Protein AF-A0A7X9FWN0-F1 (afdb_monomer)

pLDDT: mean 88.28, std 13.41, range [33.12, 98.44]

Foldseek 3Di:
DPPPDDQQDWDAQPNATDRFLDWWKWWCLAPAETEIDHADLPDDPVVLLVQQLLQLQQQQTWMWTDGGSQWIKTARSPHRVPIDTDRHDDHHNAYYYDLADGLDDHDDDPSSVVNVVSVVVVNVVSPDVDDDDHPLQLPWDAADPVQCVQFPFAPPLRAGGQWDADPPQRFIWGWHQFPDPSNGRTIFTADDQVPASRARSHQSHGLDSHHESHWGQDPVVRGIDHHGSCSSSPDDHPVRVVVVVVVVVVVVVVVVVVD

Nearest PDB structures (foldseek):
  8vh5-assembly1_C  TM=5.781E-01  e=6.325E+00  Homo sapiens
  6zqc-assembly1_UD  TM=5.073E-01  e=7.125E+00  Saccharomyces cerevisiae S288C

Radius of gyration: 21.7 Å; Cα contacts (8 Å, |Δi|>4): 482; chains: 1; bounding box: 65×45×61 Å

Structure (mmCIF, N/CA/C/O backbone):
data_AF-A0A7X9FWN0-F1
#
_entry.id   AF-A0A7X9FWN0-F1
#
loop_
_atom_site.group_PDB
_atom_site.id
_atom_site.type_symbol
_atom_site.label_atom_id
_atom_site.label_alt_id
_atom_site.label_comp_id
_atom_site.label_asym_id
_atom_site.label_entity_id
_atom_site.label_seq_id
_atom_site.pdbx_PDB_ins_code
_atom_site.Cartn_x
_atom_site.Cartn_y
_atom_site.Cartn_z
_atom_site.occupancy
_atom_site.B_iso_or_equiv
_atom_site.auth_seq_id
_atom_site.auth_comp_id
_atom_site.auth_asym_id
_atom_site.auth_atom_id
_atom_site.pdbx_PDB_model_num
ATOM 1 N N . MET A 1 1 ? 10.456 16.877 -30.897 1.00 33.12 1 MET A N 1
ATOM 2 C CA . MET A 1 1 ? 11.724 17.201 -30.214 1.00 33.12 1 MET A CA 1
ATOM 3 C C . MET A 1 1 ? 11.979 16.090 -29.216 1.00 33.12 1 MET A C 1
ATOM 5 O O . MET A 1 1 ? 11.234 15.989 -28.253 1.00 33.12 1 MET A O 1
ATOM 9 N N . TYR A 1 2 ? 12.912 15.188 -29.513 1.00 33.28 2 TYR A N 1
ATOM 10 C CA . TYR A 1 2 ? 13.332 14.171 -28.551 1.00 33.28 2 TYR A CA 1
ATOM 11 C C . TYR A 1 2 ? 14.241 14.867 -27.544 1.00 33.28 2 TYR A C 1
ATOM 13 O O . TYR A 1 2 ? 15.263 15.430 -27.928 1.00 33.28 2 TYR A O 1
ATOM 21 N N . SER A 1 3 ? 13.803 14.926 -26.292 1.00 38.69 3 SER A N 1
ATOM 22 C CA . SER A 1 3 ? 14.601 15.464 -25.201 1.00 38.69 3 SER A CA 1
ATOM 23 C C . SER A 1 3 ? 15.864 14.609 -25.059 1.00 38.69 3 SER A C 1
ATOM 25 O O . SER A 1 3 ? 15.755 13.396 -24.894 1.00 38.69 3 SER A O 1
ATOM 27 N N . ASN A 1 4 ? 17.047 15.224 -25.147 1.00 40.56 4 ASN A N 1
ATOM 28 C CA . ASN A 1 4 ? 18.356 14.597 -24.904 1.00 40.56 4 ASN A CA 1
ATOM 29 C C . ASN A 1 4 ? 18.577 14.324 -23.401 1.00 40.56 4 ASN A C 1
ATOM 31 O O . ASN A 1 4 ? 19.668 14.536 -22.878 1.00 40.56 4 ASN A O 1
ATOM 35 N N . LEU A 1 5 ? 17.532 13.914 -22.683 1.00 51.09 5 LEU A N 1
ATOM 36 C CA . LEU A 1 5 ? 17.638 13.591 -21.271 1.00 51.09 5 LEU A CA 1
ATOM 37 C C . LEU A 1 5 ? 18.360 12.256 -21.137 1.00 51.09 5 LEU A C 1
ATOM 39 O O . LEU A 1 5 ? 17.945 11.236 -21.693 1.00 51.09 5 LEU A O 1
ATOM 43 N N . VAL A 1 6 ? 19.465 12.279 -20.403 1.00 59.59 6 VAL A N 1
ATOM 44 C CA . VAL A 1 6 ? 20.165 11.068 -20.002 1.00 59.59 6 VAL A CA 1
ATOM 45 C C . VAL A 1 6 ? 19.215 10.296 -19.086 1.00 59.59 6 VAL A C 1
ATOM 47 O O . VAL A 1 6 ? 18.824 10.782 -18.029 1.00 59.59 6 VAL A O 1
ATOM 50 N N . SER A 1 7 ? 18.802 9.098 -19.508 1.00 71.12 7 SER A N 1
ATOM 51 C CA . SER A 1 7 ? 17.979 8.205 -18.681 1.00 71.12 7 SER A CA 1
ATOM 52 C C . SER A 1 7 ? 18.681 7.927 -17.349 1.00 71.12 7 SER A C 1
ATOM 54 O O . SER A 1 7 ? 19.850 7.538 -17.342 1.00 71.12 7 SER A O 1
ATOM 56 N N . GLY A 1 8 ? 17.968 8.087 -16.240 1.00 75.31 8 GLY A N 1
ATOM 57 C CA . GLY A 1 8 ? 18.412 7.863 -14.869 1.00 75.31 8 GLY A CA 1
ATOM 58 C C . GLY A 1 8 ? 18.751 9.109 -14.038 1.00 75.31 8 GLY A C 1
ATOM 59 O O . GLY A 1 8 ? 19.648 9.031 -13.207 1.00 75.31 8 GLY A O 1
ATOM 60 N N . GLU A 1 9 ? 18.042 10.217 -14.237 1.00 84.50 9 GLU A N 1
ATOM 61 C CA . GLU A 1 9 ? 18.090 11.456 -13.446 1.00 84.50 9 GLU A CA 1
ATOM 62 C C . GLU A 1 9 ? 16.692 11.807 -12.897 1.00 84.50 9 GLU A C 1
ATOM 64 O O . GLU A 1 9 ? 15.675 11.304 -13.386 1.00 84.50 9 GLU A O 1
ATOM 69 N N . LEU A 1 10 ? 16.621 12.679 -11.885 1.00 86.38 10 LEU A N 1
ATOM 70 C CA . LEU A 1 10 ? 15.361 13.293 -11.455 1.00 86.38 10 LEU A CA 1
ATOM 71 C C . LEU A 1 10 ? 15.036 14.491 -12.356 1.00 86.38 10 LEU A C 1
ATOM 73 O O . LEU A 1 10 ? 15.847 15.397 -12.521 1.00 86.38 10 LEU A O 1
ATOM 77 N N . VAL A 1 11 ? 13.834 14.506 -12.924 1.00 88.19 11 VAL A N 1
ATOM 78 C CA . VAL A 1 11 ? 13.316 15.593 -13.763 1.00 88.19 11 VAL A CA 1
ATOM 79 C C . VAL A 1 11 ? 12.058 16.187 -13.142 1.00 88.19 11 VAL A C 1
ATOM 81 O O . VAL A 1 11 ? 11.233 15.468 -12.581 1.00 88.19 11 VAL A O 1
ATOM 84 N N . SER A 1 12 ? 11.883 17.504 -13.246 1.00 88.81 12 SER A N 1
ATOM 85 C CA . SER A 1 12 ? 10.678 18.172 -12.747 1.00 88.81 12 SER A CA 1
ATOM 86 C C . SER A 1 12 ? 9.569 18.127 -13.795 1.00 88.81 12 SER A C 1
ATOM 88 O O . SER A 1 12 ? 9.688 18.714 -14.871 1.00 88.81 12 SER A O 1
ATOM 90 N N . VAL A 1 13 ? 8.469 17.450 -13.474 1.00 85.69 13 VAL A N 1
ATOM 91 C CA . VAL A 1 13 ? 7.248 17.414 -14.282 1.00 85.69 13 VAL A CA 1
ATOM 92 C C . VAL A 1 13 ? 6.145 18.092 -13.489 1.00 85.69 13 VAL A C 1
ATOM 94 O O . VAL A 1 13 ? 5.712 17.590 -12.453 1.00 85.69 13 VAL A O 1
ATOM 97 N N . GLU A 1 14 ? 5.663 19.237 -13.980 1.00 84.44 14 GLU A N 1
ATOM 98 C CA . GLU A 1 14 ? 4.553 19.969 -13.350 1.00 84.44 14 GLU A CA 1
ATOM 99 C C . GLU A 1 14 ? 4.812 20.332 -11.869 1.00 84.44 14 GLU A C 1
ATOM 101 O O . GLU A 1 14 ? 3.871 20.403 -11.070 1.00 84.44 14 GLU A O 1
ATOM 106 N N . GLY A 1 15 ? 6.084 20.560 -11.512 1.00 84.00 15 GLY A N 1
ATOM 107 C CA . GLY A 1 15 ? 6.534 20.898 -10.156 1.00 84.00 15 GLY A CA 1
ATOM 108 C C . GLY A 1 15 ? 6.780 19.696 -9.238 1.00 84.00 15 GLY A C 1
ATOM 109 O O . GLY A 1 15 ? 6.986 19.888 -8.044 1.00 84.00 15 GLY A O 1
ATOM 110 N N . VAL A 1 16 ? 6.739 18.472 -9.769 1.00 85.25 16 VAL A N 1
ATOM 111 C CA . VAL A 1 16 ? 7.006 17.231 -9.031 1.00 85.25 16 VAL A CA 1
ATOM 112 C C . VAL A 1 16 ? 8.231 16.556 -9.631 1.00 85.25 16 VAL A C 1
ATOM 114 O O . VAL A 1 16 ? 8.304 16.382 -10.846 1.00 85.25 16 VAL A O 1
ATOM 117 N N . GLU A 1 17 ? 9.180 16.156 -8.792 1.00 88.00 17 GLU A N 1
ATOM 118 C CA . GLU A 1 17 ? 10.337 15.384 -9.241 1.00 88.00 17 GLU A CA 1
ATOM 119 C C . GLU A 1 17 ? 9.911 13.985 -9.695 1.00 88.00 17 GLU A C 1
ATOM 121 O O . GLU A 1 17 ? 9.049 13.343 -9.101 1.00 88.00 17 GLU A O 1
ATOM 126 N N . VAL A 1 18 ? 10.485 13.495 -10.783 1.00 89.06 18 VAL A N 1
ATOM 127 C CA . VAL A 1 18 ? 10.179 12.192 -11.374 1.00 89.06 18 VAL A CA 1
ATOM 128 C C . VAL A 1 18 ? 11.487 11.594 -11.847 1.00 89.06 18 VAL A C 1
ATOM 130 O O . VAL A 1 18 ? 12.249 12.251 -12.541 1.00 89.06 18 VAL A O 1
ATOM 133 N N . PHE A 1 19 ? 11.755 10.338 -11.519 1.00 91.06 19 PHE A N 1
ATOM 134 C CA . PHE A 1 19 ? 12.915 9.655 -12.076 1.00 91.06 19 PHE A CA 1
ATOM 135 C C . PHE A 1 19 ? 12.676 9.328 -13.555 1.00 91.06 19 PHE A C 1
ATOM 137 O O . PHE A 1 19 ? 11.714 8.642 -13.889 1.00 91.06 19 PHE A O 1
ATOM 144 N N . ASN A 1 20 ? 13.540 9.785 -14.461 1.00 91.38 20 ASN A N 1
ATOM 145 C CA . ASN A 1 20 ? 13.351 9.607 -15.906 1.00 91.38 20 ASN A CA 1
ATOM 146 C C . ASN A 1 20 ? 13.805 8.222 -16.436 1.00 91.38 20 ASN A C 1
ATOM 148 O O . ASN A 1 20 ? 13.818 7.989 -17.645 1.00 91.38 20 ASN A O 1
ATOM 152 N N . GLY A 1 21 ? 14.140 7.270 -15.554 1.00 92.56 21 GLY A N 1
ATOM 153 C CA . GLY A 1 21 ? 14.465 5.880 -15.903 1.00 92.56 21 GLY A CA 1
ATOM 154 C C . GLY A 1 21 ? 13.230 4.996 -16.120 1.00 92.56 21 GLY A C 1
ATOM 155 O O . GLY A 1 21 ? 13.055 3.958 -15.473 1.00 92.56 21 GLY A O 1
ATOM 156 N N . PHE A 1 22 ? 12.354 5.405 -17.033 1.00 94.44 22 PHE A N 1
ATOM 157 C CA . PHE A 1 22 ? 11.123 4.689 -17.383 1.00 94.44 22 PHE A CA 1
ATOM 158 C C . PHE A 1 22 ? 11.385 3.341 -18.088 1.00 94.44 22 PHE A C 1
ATOM 160 O O . PHE A 1 22 ? 12.428 3.176 -18.719 1.00 94.44 22 PHE A O 1
ATOM 167 N N . PRO A 1 23 ? 10.426 2.392 -18.074 1.00 96.38 23 PRO A N 1
ATOM 168 C CA . PRO A 1 23 ? 9.177 2.388 -17.314 1.00 96.38 23 PRO A CA 1
ATOM 169 C C . PRO A 1 23 ? 9.346 1.798 -15.906 1.00 96.38 23 PRO A C 1
ATOM 171 O O . PRO A 1 23 ? 10.238 0.986 -15.651 1.00 96.38 23 PRO A O 1
ATOM 174 N N . TYR A 1 24 ? 8.447 2.167 -14.993 1.00 96.50 24 TYR A N 1
ATOM 175 C CA . TYR A 1 24 ? 8.396 1.607 -13.640 1.00 96.50 24 TYR A CA 1
ATOM 176 C C . TYR A 1 24 ? 6.989 1.668 -13.035 1.00 96.50 24 TYR A C 1
ATOM 178 O O . TYR A 1 24 ? 6.119 2.426 -13.476 1.00 96.50 24 TYR A O 1
ATOM 186 N N . LEU A 1 25 ? 6.766 0.850 -12.006 1.00 96.69 25 LEU A N 1
ATOM 187 C CA . LEU A 1 25 ? 5.646 1.014 -11.089 1.00 96.69 25 LEU A CA 1
ATOM 188 C C . LEU A 1 25 ? 6.059 1.895 -9.922 1.00 96.69 25 LEU A C 1
ATOM 190 O O . LEU A 1 25 ? 7.148 1.731 -9.379 1.00 96.69 25 LEU A O 1
ATOM 194 N N . MET A 1 26 ? 5.141 2.742 -9.481 1.00 95.56 26 MET A N 1
ATOM 195 C CA . MET A 1 26 ? 5.232 3.436 -8.207 1.00 95.56 26 MET A CA 1
ATOM 196 C C . MET A 1 26 ? 4.051 2.999 -7.341 1.00 95.56 26 MET A C 1
ATOM 198 O O . MET A 1 26 ? 2.902 3.246 -7.687 1.00 95.56 26 MET A O 1
ATOM 202 N N . THR A 1 27 ? 4.306 2.290 -6.245 1.00 95.69 27 THR A N 1
ATOM 203 C CA . THR A 1 27 ? 3.264 1.769 -5.347 1.00 95.69 27 THR A CA 1
ATOM 204 C C . THR A 1 27 ? 3.182 2.640 -4.106 1.00 95.69 27 THR A C 1
ATOM 206 O O . THR A 1 27 ? 4.169 2.791 -3.392 1.00 95.69 27 THR A O 1
ATOM 209 N N . TYR A 1 28 ? 2.011 3.202 -3.830 1.00 93.19 28 TYR A N 1
ATOM 210 C CA . TYR A 1 28 ? 1.750 3.986 -2.628 1.00 93.19 28 TYR A CA 1
ATOM 211 C C . TYR A 1 28 ? 1.774 3.088 -1.389 1.00 93.19 28 TYR A C 1
ATOM 213 O O . TYR A 1 28 ? 0.977 2.151 -1.265 1.00 93.19 28 TYR A O 1
ATOM 221 N N . ILE A 1 29 ? 2.679 3.390 -0.459 1.00 91.62 29 ILE A N 1
ATOM 222 C CA . ILE A 1 29 ? 2.844 2.657 0.796 1.00 91.62 29 ILE A CA 1
ATOM 223 C C . ILE A 1 29 ? 2.199 3.440 1.942 1.00 91.62 29 ILE A C 1
ATOM 225 O O . ILE A 1 29 ? 1.321 2.907 2.621 1.00 91.62 29 ILE A O 1
ATOM 229 N N . VAL A 1 30 ? 2.583 4.707 2.132 1.00 86.94 30 VAL A N 1
ATOM 230 C CA . VAL A 1 30 ? 1.946 5.679 3.047 1.00 86.94 30 VAL A CA 1
ATOM 231 C C . VAL A 1 30 ? 1.970 7.087 2.430 1.00 86.94 30 VAL A C 1
ATOM 233 O O . VAL A 1 30 ? 2.565 7.270 1.375 1.00 86.94 30 VAL A O 1
ATOM 236 N N . ARG A 1 31 ? 1.340 8.084 3.076 1.00 76.25 31 ARG A N 1
ATOM 237 C CA . ARG A 1 31 ? 1.062 9.439 2.534 1.00 76.25 31 ARG A CA 1
ATOM 238 C C . ARG A 1 31 ? 2.247 10.143 1.861 1.00 76.25 31 ARG A C 1
ATOM 240 O O . ARG A 1 31 ? 2.027 10.933 0.951 1.00 76.25 31 ARG A O 1
ATOM 247 N N . SER A 1 32 ? 3.470 9.843 2.278 1.00 74.69 32 SER A N 1
ATOM 248 C CA . SER A 1 32 ? 4.711 10.406 1.743 1.00 74.69 32 SER A CA 1
ATOM 249 C C . SER A 1 32 ? 5.678 9.351 1.204 1.00 74.69 32 SER A C 1
ATOM 251 O O . SER A 1 32 ? 6.774 9.709 0.800 1.00 74.69 32 SER A O 1
ATOM 253 N N . PHE A 1 33 ? 5.311 8.069 1.182 1.00 86.12 33 PHE A N 1
ATOM 254 C CA . PHE A 1 33 ? 6.249 6.978 0.937 1.00 86.12 33 PHE A CA 1
ATOM 255 C C . PHE A 1 33 ? 5.751 6.055 -0.164 1.00 86.12 33 PHE A C 1
ATOM 257 O O . PHE A 1 33 ? 4.680 5.446 -0.044 1.00 86.12 33 PHE A O 1
ATOM 264 N N . TYR A 1 34 ? 6.550 5.923 -1.213 1.00 91.31 34 TYR A N 1
ATOM 265 C CA . TYR A 1 34 ? 6.247 5.073 -2.353 1.00 91.31 34 TYR A CA 1
ATOM 266 C C . TYR A 1 34 ? 7.374 4.073 -2.585 1.00 91.31 34 TYR A C 1
ATOM 268 O O . TYR A 1 34 ? 8.541 4.339 -2.308 1.00 91.31 34 TYR A O 1
ATOM 276 N N . HIS A 1 35 ? 7.010 2.909 -3.112 1.00 94.06 35 HIS A N 1
ATOM 277 C CA . HIS A 1 35 ? 7.962 1.901 -3.557 1.00 94.06 35 HIS A CA 1
ATOM 278 C C . HIS A 1 35 ? 8.059 1.896 -5.084 1.00 94.06 35 HIS A C 1
ATOM 280 O O . HIS A 1 35 ? 7.028 1.872 -5.762 1.00 94.06 35 HIS A O 1
ATOM 286 N N . LEU A 1 36 ? 9.280 1.906 -5.612 1.00 94.94 36 LEU A N 1
ATOM 287 C CA . LEU A 1 36 ? 9.577 1.785 -7.032 1.00 94.94 36 LEU A CA 1
ATOM 288 C C . LEU A 1 36 ? 9.876 0.337 -7.413 1.00 94.94 36 LEU A C 1
ATOM 290 O O . LEU A 1 36 ? 10.656 -0.360 -6.768 1.00 94.94 36 LEU A O 1
ATOM 294 N N . THR A 1 37 ? 9.270 -0.103 -8.512 1.00 95.81 37 THR A N 1
ATOM 295 C CA . THR A 1 37 ? 9.607 -1.361 -9.187 1.00 95.81 37 THR A CA 1
ATOM 296 C C . THR A 1 37 ? 9.906 -1.064 -10.647 1.00 95.81 37 THR A C 1
ATOM 298 O O . THR A 1 37 ? 8.986 -0.793 -11.423 1.00 95.81 37 THR A O 1
ATOM 301 N N . PHE A 1 38 ? 11.176 -1.121 -11.032 1.00 95.81 38 PHE A N 1
ATOM 302 C CA . PHE A 1 38 ? 11.583 -0.896 -12.413 1.00 95.81 38 PHE A CA 1
ATOM 303 C C . PHE A 1 38 ? 11.146 -2.039 -13.323 1.00 95.81 38 PHE A C 1
ATOM 305 O O . PHE A 1 38 ? 11.206 -3.208 -12.948 1.00 95.81 38 PHE A O 1
ATOM 312 N N . LEU A 1 39 ? 10.672 -1.690 -14.518 1.00 96.19 39 LEU A N 1
ATOM 313 C CA . LEU A 1 39 ? 10.170 -2.637 -15.510 1.00 96.19 39 LEU A CA 1
ATOM 314 C C . LEU A 1 39 ? 11.051 -2.585 -16.769 1.00 96.19 39 LEU A C 1
ATOM 316 O O . LEU A 1 39 ? 11.536 -1.505 -17.112 1.00 96.19 39 LEU A O 1
ATOM 320 N N . PRO A 1 40 ? 11.241 -3.700 -17.496 1.00 95.69 40 PRO A N 1
ATOM 321 C CA . PRO A 1 40 ? 11.975 -3.708 -18.757 1.00 95.69 40 PRO A CA 1
ATOM 322 C C . PRO A 1 40 ? 11.331 -2.771 -19.782 1.00 95.69 40 PRO A C 1
ATOM 324 O O . PRO A 1 40 ? 10.128 -2.857 -20.045 1.00 95.69 40 PRO A O 1
ATOM 327 N N . ALA A 1 41 ? 12.128 -1.895 -20.395 1.00 94.31 41 ALA A N 1
ATOM 328 C CA . ALA A 1 41 ? 11.650 -0.987 -21.441 1.00 94.31 41 ALA A CA 1
ATOM 329 C C . ALA A 1 41 ? 11.264 -1.729 -22.733 1.00 94.31 41 ALA A C 1
ATOM 331 O O . ALA A 1 41 ? 10.468 -1.238 -23.531 1.00 94.31 41 ALA A O 1
ATOM 332 N N . THR A 1 42 ? 11.793 -2.942 -22.910 1.00 94.06 42 THR A N 1
ATOM 333 C CA . THR A 1 42 ? 11.512 -3.846 -24.032 1.00 94.06 42 THR A CA 1
ATOM 334 C C . THR A 1 42 ? 10.120 -4.482 -23.963 1.00 94.06 42 THR A C 1
ATOM 336 O O . THR A 1 42 ? 9.628 -5.007 -24.964 1.00 94.06 42 THR A O 1
ATOM 339 N N . TRP A 1 43 ? 9.450 -4.441 -22.807 1.00 95.25 43 TRP A N 1
ATOM 340 C CA . TRP A 1 43 ? 8.107 -4.994 -22.655 1.00 95.25 43 TRP A CA 1
ATOM 341 C C . TRP A 1 43 ? 7.050 -4.122 -23.331 1.00 95.25 43 TRP A C 1
ATOM 343 O O . TRP A 1 43 ? 7.025 -2.899 -23.203 1.00 95.25 43 TRP A O 1
ATOM 353 N N . CYS A 1 44 ? 6.108 -4.765 -24.024 1.00 96.19 44 CYS A N 1
ATOM 354 C CA . CYS A 1 44 ? 5.044 -4.038 -24.702 1.00 96.19 44 CYS A CA 1
ATOM 355 C C . CYS A 1 44 ? 4.095 -3.360 -23.696 1.00 96.19 44 CYS A C 1
ATOM 357 O O . CYS A 1 44 ? 3.801 -3.883 -22.617 1.00 96.19 44 CYS A O 1
ATOM 359 N N . ARG A 1 45 ? 3.543 -2.202 -24.080 1.00 96.25 45 ARG A N 1
ATOM 360 C CA . ARG A 1 45 ? 2.662 -1.391 -23.215 1.00 96.25 45 ARG A CA 1
ATOM 361 C C . ARG A 1 45 ? 1.461 -2.164 -22.670 1.00 96.25 45 ARG A C 1
ATOM 363 O O . ARG A 1 45 ? 1.085 -1.968 -21.520 1.00 96.25 45 ARG A O 1
ATOM 370 N N . HIS A 1 46 ? 0.882 -3.059 -23.473 1.00 97.12 46 HIS A N 1
ATOM 371 C CA . HIS A 1 46 ? -0.235 -3.900 -23.041 1.00 97.12 46 HIS A CA 1
ATOM 372 C C . HIS A 1 46 ? 0.155 -4.803 -21.861 1.00 97.12 46 HIS A C 1
ATOM 374 O O . HIS A 1 46 ? -0.601 -4.934 -20.897 1.00 97.12 46 HIS A O 1
ATOM 380 N N . PHE A 1 47 ? 1.354 -5.388 -21.905 1.00 97.00 47 PHE A N 1
ATOM 381 C CA . PHE A 1 47 ? 1.854 -6.225 -20.823 1.00 97.00 47 PHE A CA 1
ATOM 382 C C . PHE A 1 47 ? 2.165 -5.403 -19.567 1.00 97.00 47 PHE A C 1
ATOM 384 O O . PHE A 1 47 ? 1.730 -5.783 -18.481 1.00 97.00 47 PHE A O 1
ATOM 391 N N . LEU A 1 48 ? 2.815 -4.242 -19.718 1.00 97.69 48 LEU A N 1
ATOM 392 C CA . LEU A 1 48 ? 3.083 -3.311 -18.612 1.00 97.69 48 LEU A CA 1
ATOM 393 C C . LEU A 1 48 ? 1.789 -2.890 -17.896 1.00 97.69 48 LEU A C 1
ATOM 395 O O . LEU A 1 48 ? 1.708 -2.942 -16.670 1.00 97.69 48 LEU A O 1
ATOM 399 N N . PHE A 1 49 ? 0.748 -2.545 -18.660 1.00 98.00 49 PHE A N 1
ATOM 400 C CA . PHE A 1 49 ? -0.570 -2.198 -18.126 1.00 98.00 49 PHE A CA 1
ATOM 401 C C . PHE A 1 49 ? -1.196 -3.363 -17.350 1.00 98.00 49 PHE A C 1
ATOM 403 O O . PHE A 1 49 ? -1.636 -3.197 -16.210 1.00 98.00 49 PHE A O 1
ATOM 410 N N . LYS A 1 50 ? -1.208 -4.565 -17.942 1.00 97.12 50 LYS A N 1
ATOM 411 C CA . LYS A 1 50 ? -1.750 -5.768 -17.295 1.00 97.12 50 LYS A CA 1
ATOM 412 C C . LYS A 1 50 ? -1.006 -6.083 -15.997 1.00 97.12 50 LYS A C 1
ATOM 414 O O . LYS A 1 50 ? -1.643 -6.426 -15.004 1.00 97.12 50 LYS A O 1
ATOM 419 N N . LEU A 1 51 ? 0.317 -5.944 -15.993 1.00 97.12 51 LEU A N 1
ATOM 420 C CA . LEU A 1 51 ? 1.152 -6.168 -14.818 1.00 97.12 51 LEU A CA 1
ATOM 421 C C . LEU A 1 51 ? 0.840 -5.161 -13.709 1.00 97.12 51 LEU A C 1
ATOM 423 O O . LEU A 1 51 ? 0.593 -5.586 -12.584 1.00 97.12 51 LEU A O 1
ATOM 427 N N . ALA A 1 52 ? 0.774 -3.863 -14.015 1.00 97.50 52 ALA A N 1
ATOM 428 C CA . ALA A 1 52 ? 0.432 -2.822 -13.041 1.00 97.50 52 ALA A CA 1
ATOM 429 C C . ALA A 1 52 ? -0.944 -3.062 -12.400 1.00 97.50 52 ALA A C 1
ATOM 431 O O . ALA A 1 52 ? -1.096 -3.022 -11.177 1.00 97.50 52 ALA A O 1
ATOM 432 N N . LYS A 1 53 ? -1.938 -3.407 -13.227 1.00 97.81 53 LYS A N 1
ATOM 433 C CA . LYS A 1 53 ? -3.287 -3.749 -12.770 1.00 97.81 53 LYS A CA 1
ATOM 434 C C . LYS A 1 53 ? -3.294 -4.972 -11.856 1.00 97.81 53 LYS A C 1
ATOM 436 O O . LYS A 1 53 ? -3.978 -4.962 -10.832 1.00 97.81 53 LYS A O 1
ATOM 441 N N . LEU A 1 54 ? -2.545 -6.017 -12.211 1.00 97.31 54 LEU A N 1
ATOM 442 C CA . LEU A 1 54 ? -2.413 -7.225 -11.395 1.00 97.31 54 LEU A CA 1
ATOM 443 C C . LEU A 1 54 ? -1.691 -6.943 -10.075 1.00 97.31 54 LEU A C 1
ATOM 445 O O . LEU A 1 54 ? -2.157 -7.413 -9.040 1.00 97.31 54 LEU A O 1
ATOM 449 N N . GLN A 1 55 ? -0.616 -6.150 -10.096 1.00 97.75 55 GLN A N 1
ATOM 450 C CA . GLN A 1 55 ? 0.108 -5.729 -8.896 1.00 97.75 55 GLN A CA 1
ATOM 451 C C . GLN A 1 55 ? -0.860 -5.081 -7.898 1.00 97.75 55 GLN A C 1
ATOM 453 O O . GLN A 1 55 ? -1.018 -5.596 -6.790 1.00 97.75 55 GLN A O 1
ATOM 458 N N . ALA A 1 56 ? -1.580 -4.038 -8.332 1.00 97.56 56 ALA A N 1
ATOM 459 C CA . ALA A 1 56 ? -2.568 -3.325 -7.519 1.00 97.56 56 ALA A CA 1
ATOM 460 C C . ALA A 1 56 ? -3.689 -4.250 -7.023 1.00 97.56 56 ALA A C 1
ATOM 462 O O . ALA A 1 56 ? -4.067 -4.236 -5.850 1.00 97.56 56 ALA A O 1
ATOM 463 N N . ALA A 1 57 ? -4.216 -5.095 -7.916 1.00 96.88 57 ALA A N 1
ATOM 464 C CA . ALA A 1 57 ? -5.309 -6.007 -7.602 1.00 96.88 57 ALA A CA 1
ATOM 465 C C . ALA A 1 57 ? -4.933 -7.038 -6.535 1.00 96.88 57 ALA A C 1
ATOM 467 O O . ALA A 1 57 ? -5.793 -7.402 -5.729 1.00 96.88 57 ALA A O 1
ATOM 468 N N . GLN A 1 58 ? -3.696 -7.538 -6.547 1.00 96.56 58 GLN A N 1
ATOM 469 C CA . GLN A 1 58 ? -3.267 -8.589 -5.630 1.00 96.56 58 GLN A CA 1
ATOM 470 C C . GLN A 1 58 ? -2.840 -8.046 -4.270 1.00 96.56 58 GLN A C 1
ATOM 472 O O . GLN A 1 58 ? -3.221 -8.620 -3.250 1.00 96.56 58 GLN A O 1
ATOM 477 N N . ASN A 1 59 ? -2.092 -6.940 -4.233 1.00 96.38 59 ASN A N 1
ATOM 478 C CA . ASN A 1 59 ? -1.615 -6.378 -2.968 1.00 96.38 59 ASN A CA 1
ATOM 479 C C . ASN A 1 59 ? -2.592 -5.405 -2.298 1.00 96.38 59 ASN A C 1
ATOM 481 O O . ASN A 1 59 ? -2.432 -5.086 -1.114 1.00 96.38 59 ASN A O 1
ATOM 485 N N . LYS A 1 60 ? -3.625 -4.971 -3.032 1.00 97.00 60 LYS A N 1
ATOM 486 C CA . LYS A 1 60 ? -4.607 -3.969 -2.600 1.00 97.00 60 LYS A CA 1
ATOM 487 C C . LYS A 1 60 ? -3.967 -2.634 -2.214 1.00 97.00 60 LYS A C 1
ATOM 489 O O . LYS A 1 60 ? -4.513 -1.908 -1.377 1.00 97.00 60 LYS A O 1
ATOM 494 N N . LEU A 1 61 ? -2.831 -2.320 -2.832 1.00 96.06 61 LEU A N 1
ATOM 495 C CA . LEU A 1 61 ? -2.118 -1.056 -2.728 1.00 96.06 61 LEU A CA 1
ATOM 496 C C . LEU A 1 61 ? -2.303 -0.261 -4.016 1.00 96.06 61 LEU A C 1
ATOM 498 O O . LEU A 1 61 ? -2.291 -0.795 -5.126 1.00 96.06 61 LEU A O 1
ATOM 502 N N . ASP A 1 62 ? -2.487 1.034 -3.838 1.00 95.62 62 ASP A N 1
ATOM 503 C CA . ASP A 1 62 ? -2.584 1.988 -4.927 1.00 95.62 62 ASP A CA 1
ATOM 504 C C . ASP A 1 62 ? -1.278 1.984 -5.721 1.00 95.62 62 ASP A C 1
ATOM 506 O O . ASP A 1 62 ? -0.197 2.136 -5.157 1.00 95.62 62 ASP A O 1
ATOM 510 N N . THR A 1 63 ? -1.370 1.752 -7.026 1.00 96.88 63 THR A N 1
ATOM 511 C CA . THR A 1 63 ? -0.201 1.578 -7.893 1.00 96.88 63 THR A CA 1
ATOM 512 C C . THR A 1 63 ? -0.315 2.505 -9.087 1.00 96.88 63 THR A C 1
ATOM 514 O O . THR A 1 63 ? -1.385 2.654 -9.671 1.00 96.88 63 THR A O 1
ATOM 517 N N . PHE A 1 64 ? 0.794 3.110 -9.476 1.00 96.88 64 PHE A N 1
ATOM 518 C CA . PHE A 1 64 ? 0.906 3.949 -10.654 1.00 96.88 64 PHE A CA 1
ATOM 519 C C . PHE A 1 64 ? 1.846 3.269 -11.643 1.00 96.88 64 PHE A C 1
ATOM 521 O O . PHE A 1 64 ? 2.911 2.799 -11.251 1.00 96.88 64 PHE A O 1
ATOM 528 N N . LEU A 1 65 ? 1.465 3.212 -12.916 1.00 97.62 65 LEU A N 1
ATOM 529 C CA . LEU A 1 65 ? 2.369 2.872 -14.009 1.00 97.62 65 LEU A CA 1
ATOM 530 C C . LEU A 1 65 ? 2.882 4.169 -14.622 1.00 97.62 65 LEU A C 1
ATOM 532 O O . LEU A 1 65 ? 2.089 4.983 -15.104 1.00 97.62 65 LEU A O 1
ATOM 536 N N . VAL A 1 66 ? 4.199 4.336 -14.611 1.00 96.44 66 VAL A N 1
ATOM 537 C CA . VAL A 1 66 ? 4.877 5.495 -15.183 1.00 96.44 66 VAL A CA 1
ATOM 538 C C . VAL A 1 66 ? 5.632 5.044 -16.428 1.00 96.44 66 VAL A C 1
ATOM 540 O O . VAL A 1 66 ? 6.570 4.250 -16.346 1.00 96.44 66 VAL A O 1
ATOM 543 N N . LEU A 1 67 ? 5.175 5.500 -17.596 1.00 95.69 67 LEU A N 1
ATOM 544 C CA . LEU A 1 67 ? 5.722 5.083 -18.895 1.00 95.69 67 LEU A CA 1
ATOM 545 C C . LEU A 1 67 ? 6.700 6.098 -19.489 1.00 95.69 67 LEU A C 1
ATOM 547 O O . LEU A 1 67 ? 7.550 5.718 -20.287 1.00 95.69 67 LEU A O 1
ATOM 551 N N . ASN A 1 68 ? 6.517 7.377 -19.170 1.00 93.31 68 ASN A N 1
ATOM 552 C CA . ASN A 1 68 ? 7.359 8.511 -19.550 1.00 93.31 68 ASN A CA 1
ATOM 553 C C . ASN A 1 68 ? 6.892 9.755 -18.773 1.00 93.31 68 ASN A C 1
ATOM 555 O O . ASN A 1 68 ? 5.906 9.689 -18.038 1.00 93.31 68 ASN A O 1
ATOM 559 N N . GLU A 1 69 ? 7.542 10.893 -19.011 1.00 90.88 69 GLU A N 1
ATOM 560 C CA . GLU A 1 69 ? 7.257 12.204 -18.398 1.00 90.88 69 GLU A CA 1
ATOM 561 C C . GLU A 1 69 ? 5.823 12.716 -18.602 1.00 90.88 69 GLU A C 1
ATOM 563 O O . GLU A 1 69 ? 5.389 13.619 -17.897 1.00 90.88 69 GLU A O 1
ATOM 568 N N . MET A 1 70 ? 5.069 12.157 -19.550 1.00 91.44 70 MET A N 1
ATOM 569 C CA . MET A 1 70 ? 3.712 12.606 -19.881 1.00 91.44 70 MET A CA 1
ATOM 570 C C . MET A 1 70 ? 2.638 11.543 -19.633 1.00 91.44 70 MET A C 1
ATOM 572 O O . MET A 1 70 ? 1.448 11.835 -19.737 1.00 91.44 70 MET A O 1
ATOM 576 N N . THR A 1 71 ? 3.024 10.294 -19.357 1.00 95.06 71 THR A N 1
ATOM 577 C CA . THR A 1 71 ? 2.092 9.161 -19.356 1.00 95.06 71 THR A CA 1
ATOM 578 C C . THR A 1 71 ? 2.116 8.440 -18.017 1.00 95.06 71 THR A C 1
ATOM 580 O O . THR A 1 71 ? 2.959 7.573 -17.765 1.00 95.06 71 THR A O 1
ATOM 583 N N . PHE A 1 72 ? 1.120 8.769 -17.198 1.00 96.00 72 PHE A N 1
ATOM 584 C CA . PHE A 1 72 ? 0.907 8.227 -15.861 1.00 96.00 72 PHE A CA 1
ATOM 585 C C . PHE A 1 72 ? -0.464 7.558 -15.793 1.00 96.00 72 PHE A C 1
ATOM 587 O O . PHE A 1 72 ? -1.474 8.164 -16.157 1.00 96.00 72 PHE A O 1
ATOM 594 N N . ILE A 1 73 ? -0.520 6.322 -15.302 1.00 97.50 73 ILE A N 1
ATOM 595 C CA . ILE A 1 73 ? -1.774 5.574 -15.158 1.00 97.50 73 ILE A CA 1
ATOM 596 C C . ILE A 1 73 ? -1.916 5.137 -13.708 1.00 97.50 73 ILE A C 1
ATOM 598 O O . ILE A 1 73 ? -1.032 4.477 -13.173 1.00 97.50 73 ILE A O 1
ATOM 602 N N . TYR A 1 74 ? -3.022 5.501 -13.071 1.00 97.56 74 TYR A N 1
ATOM 603 C CA . TYR A 1 74 ? -3.331 5.141 -11.693 1.00 97.56 74 TYR A CA 1
ATOM 604 C C . TYR A 1 74 ? -4.261 3.934 -11.632 1.00 97.56 74 TYR A C 1
ATOM 606 O O . TYR A 1 74 ? -5.316 3.934 -12.261 1.00 97.56 74 TYR A O 1
ATOM 614 N N . PHE A 1 75 ? -3.891 2.959 -10.806 1.00 97.69 75 PHE A N 1
ATOM 615 C CA . PHE A 1 75 ? -4.651 1.759 -10.485 1.00 97.69 75 PHE A CA 1
ATOM 616 C C . PHE A 1 75 ? -4.998 1.772 -8.988 1.00 97.69 75 PHE A C 1
ATOM 618 O O . PHE A 1 75 ? -4.122 1.520 -8.153 1.00 97.69 75 PHE A O 1
ATOM 625 N N . PRO A 1 76 ? -6.266 2.033 -8.616 1.00 96.31 76 PRO A N 1
ATOM 626 C CA . PRO A 1 76 ? -6.693 1.953 -7.223 1.00 96.31 76 PRO A CA 1
ATOM 627 C C . PRO A 1 76 ? -6.542 0.518 -6.702 1.00 96.31 76 PRO A C 1
ATOM 629 O O . PRO A 1 76 ? -7.095 -0.413 -7.288 1.00 96.31 76 PRO A O 1
ATOM 632 N N . GLY A 1 77 ? -5.870 0.300 -5.573 1.00 93.44 77 GLY A N 1
ATOM 633 C CA . GLY A 1 77 ? -5.554 -1.053 -5.095 1.00 93.44 77 GLY A CA 1
ATOM 634 C C . GLY A 1 77 ? -6.795 -1.913 -4.832 1.00 93.44 77 GLY A C 1
ATOM 635 O O . GLY A 1 77 ? -6.858 -3.098 -5.164 1.00 93.44 77 GLY A O 1
ATOM 636 N N . ARG A 1 78 ? -7.844 -1.311 -4.264 1.00 92.50 78 ARG A N 1
ATOM 637 C CA . ARG A 1 78 ? -9.105 -2.010 -3.940 1.00 92.50 78 ARG A CA 1
ATOM 638 C C . ARG A 1 78 ? -10.167 -1.926 -5.026 1.00 92.50 78 ARG A C 1
ATOM 640 O O . ARG A 1 78 ? -11.209 -2.557 -4.886 1.00 92.50 78 ARG A O 1
ATOM 647 N N . ASN A 1 79 ? -9.893 -1.197 -6.101 1.00 93.81 79 ASN A N 1
ATOM 648 C CA . ASN A 1 79 ? -10.771 -1.094 -7.258 1.00 93.81 79 ASN A CA 1
ATOM 649 C C . ASN A 1 79 ? -9.939 -0.917 -8.534 1.00 93.81 79 ASN A C 1
ATOM 651 O O . ASN A 1 79 ? -10.048 0.086 -9.233 1.00 93.81 79 ASN A O 1
ATOM 655 N N . SER A 1 80 ? -9.076 -1.890 -8.823 1.00 88.69 80 SER A N 1
ATOM 656 C CA . SER A 1 80 ? -8.080 -1.780 -9.898 1.00 88.69 80 SER A CA 1
ATOM 657 C C . SER A 1 80 ? -8.679 -1.815 -11.306 1.00 88.69 80 SER A C 1
ATOM 659 O O . SER A 1 80 ? -7.961 -1.623 -12.280 1.00 88.69 80 SER A O 1
ATOM 661 N N . ASN A 1 81 ? -9.986 -2.063 -11.428 1.00 91.06 81 ASN A N 1
ATOM 662 C CA . ASN A 1 81 ? -10.732 -1.918 -12.678 1.00 91.06 81 ASN A CA 1
ATOM 663 C C . ASN A 1 81 ? -11.136 -0.471 -12.974 1.00 91.06 81 ASN A C 1
ATOM 665 O O . ASN A 1 81 ? -11.553 -0.191 -14.089 1.00 91.06 81 ASN A O 1
ATOM 669 N N . ASN A 1 82 ? -11.033 0.422 -11.991 1.00 95.31 82 ASN A N 1
ATOM 670 C CA . ASN A 1 82 ? -11.298 1.845 -12.145 1.00 95.31 82 ASN A CA 1
ATOM 671 C C . ASN A 1 82 ? -9.984 2.608 -12.353 1.00 95.31 82 ASN A C 1
ATOM 673 O O . ASN A 1 82 ? -9.668 3.547 -11.615 1.00 95.31 82 ASN A O 1
ATOM 677 N N . ASP A 1 83 ? -9.172 2.121 -13.290 1.00 95.81 83 ASP A N 1
ATOM 678 C CA . ASP A 1 83 ? -7.926 2.772 -13.664 1.00 95.81 83 ASP A CA 1
ATOM 679 C C . ASP A 1 83 ? -8.181 4.073 -14.435 1.00 95.81 83 ASP A C 1
ATOM 681 O O . ASP A 1 83 ? -9.233 4.270 -15.045 1.00 95.81 83 ASP A O 1
ATOM 685 N N . ARG A 1 84 ? -7.237 5.013 -14.345 1.00 96.88 84 ARG A N 1
ATOM 686 C CA . ARG A 1 84 ? -7.352 6.316 -15.014 1.00 96.88 84 ARG A CA 1
ATOM 687 C C . ARG A 1 84 ? -5.998 6.898 -15.374 1.00 96.88 84 ARG A C 1
ATOM 689 O O . ARG A 1 84 ? -5.036 6.774 -14.616 1.00 96.88 84 ARG A O 1
ATOM 696 N N . PHE A 1 85 ? -5.956 7.614 -16.490 1.00 96.75 85 PHE A N 1
ATOM 697 C CA . PHE A 1 85 ? -4.816 8.446 -16.854 1.00 96.75 85 PHE A CA 1
ATOM 698 C C . PHE A 1 85 ? -4.759 9.687 -15.964 1.00 96.75 85 PHE A C 1
ATOM 700 O O . PHE A 1 85 ? -5.787 10.306 -15.672 1.00 96.75 85 PHE A O 1
ATOM 707 N N . LEU A 1 86 ? -3.555 10.056 -15.538 1.00 94.38 86 LEU A N 1
ATOM 708 C CA . LEU A 1 86 ? -3.305 11.274 -14.778 1.00 94.38 86 LEU A CA 1
ATOM 709 C C . LEU A 1 86 ? -2.558 12.290 -15.634 1.00 94.38 86 LEU A C 1
ATOM 711 O O . LEU A 1 86 ? -1.716 11.933 -16.452 1.00 94.38 86 LEU A O 1
ATOM 715 N N . LYS A 1 87 ? -2.856 13.569 -15.399 1.00 90.19 87 LYS A N 1
ATOM 716 C CA . LYS A 1 87 ? -2.157 14.694 -16.037 1.00 90.19 87 LYS A CA 1
ATOM 717 C C . LYS A 1 87 ? -0.829 15.036 -15.359 1.00 90.19 87 LYS A C 1
ATOM 719 O O . LYS A 1 87 ? -0.014 15.721 -15.955 1.00 90.19 87 LYS A O 1
ATOM 724 N N . LYS A 1 88 ? -0.653 14.611 -14.106 1.00 88.62 88 LYS A N 1
ATOM 725 C CA . LYS A 1 88 ? 0.522 14.893 -13.279 1.00 88.62 88 LYS A CA 1
ATOM 726 C C . LYS A 1 88 ? 1.000 13.607 -12.606 1.00 88.62 88 LYS A C 1
ATOM 728 O O . LYS A 1 88 ? 0.149 12.769 -12.276 1.00 88.62 88 LYS A O 1
ATOM 733 N N . PRO A 1 89 ? 2.314 13.452 -12.384 1.00 84.00 89 PRO A N 1
ATOM 734 C CA . PRO A 1 89 ? 2.835 12.369 -11.563 1.00 84.00 89 PRO A CA 1
ATOM 735 C C . PRO A 1 89 ? 2.302 12.478 -10.123 1.00 84.00 89 PRO A C 1
ATOM 737 O O . PRO A 1 89 ? 1.925 13.567 -9.673 1.00 84.00 89 PRO A O 1
ATOM 740 N N . PRO A 1 90 ? 2.266 11.371 -9.366 1.00 80.94 90 PRO A N 1
ATOM 741 C CA . PRO A 1 90 ? 1.972 11.430 -7.940 1.00 80.94 90 PRO A CA 1
ATOM 742 C C . PRO A 1 90 ? 3.099 12.174 -7.230 1.00 80.94 90 PRO A C 1
ATOM 744 O O . PRO A 1 90 ? 4.261 11.803 -7.378 1.00 80.94 90 PRO A O 1
ATOM 747 N N . ALA A 1 91 ? 2.752 13.187 -6.437 1.00 79.50 91 ALA A N 1
ATOM 748 C CA . ALA A 1 91 ? 3.711 13.794 -5.528 1.00 79.50 91 ALA A CA 1
ATOM 749 C C . ALA A 1 91 ? 4.157 12.755 -4.490 1.00 79.50 91 ALA A C 1
ATOM 751 O O . ALA A 1 91 ? 3.328 12.040 -3.908 1.00 79.50 91 ALA A O 1
ATOM 752 N N . TRP A 1 92 ? 5.463 12.678 -4.266 1.00 77.25 92 TRP A N 1
ATOM 753 C CA . TRP A 1 92 ? 6.088 11.778 -3.307 1.00 77.25 92 TRP A CA 1
ATOM 754 C C . TRP A 1 92 ? 6.991 12.566 -2.360 1.00 77.25 92 TRP A C 1
ATOM 756 O O . TRP A 1 92 ? 7.427 13.664 -2.684 1.00 77.25 92 TRP A O 1
ATOM 766 N N . GLY A 1 93 ? 7.198 12.020 -1.158 1.00 74.50 93 GLY A N 1
ATOM 767 C CA . GLY A 1 93 ? 8.157 12.560 -0.190 1.00 74.50 93 GLY A CA 1
ATOM 768 C C . GLY A 1 93 ? 9.435 11.727 -0.148 1.00 74.50 93 GLY A C 1
ATOM 769 O O . GLY A 1 93 ? 10.525 12.260 -0.253 1.00 74.50 93 GLY A O 1
ATOM 770 N N . LYS A 1 94 ? 9.296 10.402 -0.055 1.00 82.88 94 LYS A N 1
ATOM 771 C CA . LYS A 1 94 ? 10.400 9.444 -0.040 1.00 82.88 94 LYS A CA 1
ATOM 772 C C . LYS A 1 94 ? 10.079 8.249 -0.933 1.00 82.88 94 LYS A C 1
ATOM 774 O O . LYS A 1 94 ? 8.959 7.723 -0.923 1.00 82.88 94 LYS A O 1
ATOM 779 N N . LEU A 1 95 ? 11.074 7.834 -1.701 1.00 86.38 95 LEU A N 1
ATOM 780 C CA . LEU A 1 95 ? 11.014 6.709 -2.625 1.00 86.38 95 LEU A CA 1
ATOM 781 C C . LEU A 1 95 ? 12.004 5.643 -2.178 1.00 86.38 95 LEU A C 1
ATOM 783 O O . LEU A 1 95 ? 13.106 5.967 -1.751 1.00 86.38 95 LEU A O 1
ATOM 787 N N . VAL A 1 96 ? 11.604 4.379 -2.277 1.00 88.69 96 VAL A N 1
ATOM 788 C CA . VAL A 1 96 ? 12.499 3.239 -2.046 1.00 88.69 96 VAL A CA 1
ATOM 789 C C . VAL A 1 96 ? 12.309 2.175 -3.106 1.00 88.69 96 VAL A C 1
ATOM 791 O O . VAL A 1 96 ? 11.198 2.004 -3.607 1.00 88.69 96 VAL A O 1
ATOM 794 N N . SER A 1 97 ? 13.347 1.408 -3.408 1.00 90.12 97 SER A N 1
ATOM 795 C CA . SER A 1 97 ? 13.271 0.300 -4.368 1.00 90.12 97 SER A CA 1
ATOM 796 C C . SER A 1 97 ? 13.434 -1.074 -3.705 1.00 90.12 97 SER A C 1
ATOM 798 O O . SER A 1 97 ?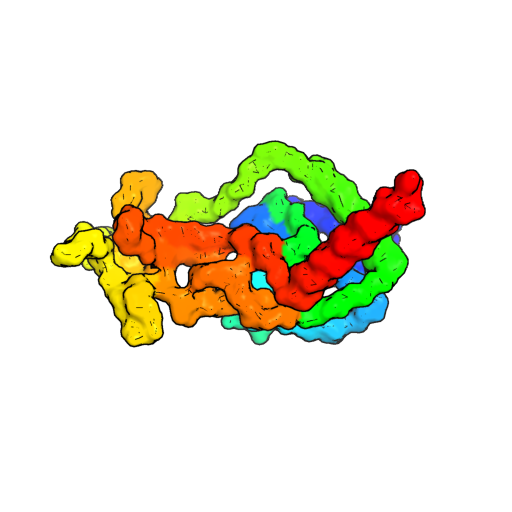 13.578 -1.192 -2.489 1.00 90.12 97 SER A O 1
ATOM 800 N N . ASP A 1 98 ? 13.244 -2.149 -4.479 1.00 82.12 98 ASP A N 1
ATOM 801 C CA . ASP A 1 98 ? 13.616 -3.547 -4.164 1.00 82.12 98 ASP A CA 1
ATOM 802 C C . ASP A 1 98 ? 13.044 -4.236 -2.907 1.00 82.12 98 ASP A C 1
ATOM 804 O O . ASP A 1 98 ? 13.352 -5.398 -2.624 1.00 82.12 98 ASP A O 1
ATOM 808 N N . ARG A 1 99 ? 12.149 -3.583 -2.160 1.00 87.44 99 ARG A N 1
ATOM 809 C CA . ARG A 1 99 ? 11.550 -4.149 -0.938 1.00 87.44 99 ARG A CA 1
ATOM 810 C C . ARG A 1 99 ? 10.153 -4.745 -1.111 1.00 87.44 99 ARG A C 1
ATOM 812 O O . ARG A 1 99 ? 9.786 -5.645 -0.358 1.00 87.44 99 ARG A O 1
ATOM 819 N N . LEU A 1 100 ? 9.375 -4.307 -2.101 1.00 93.50 100 LEU A N 1
ATOM 820 C CA . LEU A 1 100 ? 8.092 -4.922 -2.449 1.00 93.50 100 LEU A CA 1
ATOM 821 C C . LEU A 1 100 ? 8.248 -5.783 -3.703 1.00 93.50 100 LEU A C 1
ATOM 823 O O . LEU A 1 100 ? 8.772 -5.338 -4.719 1.00 93.50 100 LEU A O 1
ATOM 827 N N . GLN A 1 101 ? 7.782 -7.029 -3.636 1.00 94.94 101 GLN A N 1
ATOM 828 C CA . GLN A 1 101 ? 7.967 -7.975 -4.733 1.00 94.94 101 GLN A CA 1
ATOM 829 C C . GLN A 1 101 ? 6.948 -7.753 -5.869 1.00 94.94 101 GLN A C 1
ATOM 831 O O . GLN A 1 101 ? 5.751 -7.587 -5.589 1.00 94.94 101 GLN A O 1
ATOM 836 N N . PRO A 1 102 ? 7.389 -7.801 -7.141 1.00 94.94 102 PRO A N 1
ATOM 837 C CA . PRO A 1 102 ? 6.499 -7.752 -8.296 1.00 94.94 102 PRO A CA 1
ATOM 838 C C . PRO A 1 102 ? 5.700 -9.050 -8.448 1.00 94.94 102 PRO A C 1
ATOM 840 O O . PRO A 1 102 ? 6.181 -10.133 -8.113 1.00 94.94 102 PRO A O 1
ATOM 843 N N . VAL A 1 103 ? 4.495 -8.944 -9.013 1.00 95.75 103 VAL A N 1
ATOM 844 C CA . VAL A 1 103 ? 3.600 -10.080 -9.303 1.00 95.75 103 VAL A CA 1
ATOM 845 C C . VAL A 1 103 ? 4.249 -11.156 -10.180 1.00 95.75 103 VAL A C 1
ATOM 847 O O . VAL A 1 103 ? 3.989 -12.342 -9.991 1.00 95.75 103 VAL A O 1
ATOM 850 N N . TYR A 1 104 ? 5.135 -10.758 -11.093 1.00 90.75 104 TYR A N 1
ATOM 851 C CA . TYR A 1 104 ? 5.955 -11.666 -11.890 1.00 90.75 104 TYR A CA 1
ATOM 852 C C . TYR A 1 104 ? 7.435 -11.417 -11.612 1.00 90.75 104 TYR A C 1
ATOM 854 O O . TYR A 1 104 ? 7.818 -10.265 -11.402 1.00 90.75 104 TYR A O 1
ATOM 862 N N . PRO A 1 105 ? 8.288 -12.455 -11.664 1.00 91.50 105 PRO A N 1
ATOM 863 C CA . PRO A 1 105 ? 9.724 -12.252 -11.771 1.00 91.50 105 PRO A CA 1
ATOM 864 C C . PRO A 1 105 ? 10.031 -11.339 -12.959 1.00 91.50 105 PRO A C 1
ATOM 866 O O . PRO A 1 105 ? 9.556 -11.578 -14.070 1.00 91.50 105 PRO A O 1
ATOM 869 N N . ILE A 1 106 ? 10.813 -10.297 -12.706 1.00 93.06 106 ILE A N 1
ATOM 870 C CA . ILE A 1 106 ? 11.256 -9.375 -13.741 1.00 93.06 106 ILE A CA 1
ATOM 871 C C . ILE A 1 106 ? 12.618 -9.877 -14.232 1.00 93.06 106 ILE A C 1
ATOM 873 O O . ILE A 1 106 ? 13.526 -10.007 -13.408 1.00 93.06 106 ILE A O 1
ATOM 877 N N . PRO A 1 107 ? 12.760 -10.235 -15.520 1.00 90.81 107 PRO A N 1
ATOM 878 C CA . PRO A 1 107 ? 14.048 -10.600 -16.079 1.00 90.81 107 PRO A CA 1
ATOM 879 C C . PRO A 1 107 ? 14.949 -9.368 -16.067 1.00 90.81 107 PRO A C 1
ATOM 881 O O . PRO A 1 107 ? 14.535 -8.286 -16.481 1.00 90.81 107 PRO A O 1
ATOM 884 N N . GLU A 1 108 ? 16.169 -9.543 -15.576 1.00 88.19 108 GLU A N 1
ATOM 885 C CA . GLU A 1 108 ? 17.181 -8.499 -15.644 1.00 88.19 108 GLU A CA 1
ATOM 886 C C . GLU A 1 108 ? 17.749 -8.440 -17.067 1.00 88.19 108 GLU A C 1
ATOM 888 O O . GLU A 1 108 ? 18.127 -9.465 -17.637 1.00 88.19 108 GLU A O 1
ATOM 893 N N . ASP A 1 109 ? 17.796 -7.236 -17.632 1.00 92.44 109 ASP A N 1
ATOM 894 C CA . ASP A 1 109 ? 18.538 -6.920 -18.848 1.00 92.44 109 ASP A CA 1
ATOM 895 C C . ASP A 1 109 ? 19.502 -5.750 -18.578 1.00 92.44 109 ASP A C 1
ATOM 897 O O . ASP A 1 109 ? 19.475 -5.140 -17.505 1.00 92.44 109 ASP A O 1
ATOM 901 N N . LEU A 1 110 ? 20.398 -5.464 -19.529 1.00 93.12 110 LEU A N 1
ATOM 902 C CA . LEU A 1 110 ? 21.434 -4.439 -19.356 1.00 93.12 110 LEU A CA 1
ATOM 903 C C . LEU A 1 110 ? 20.850 -3.034 -19.132 1.00 93.12 110 LEU A C 1
ATOM 905 O O . LEU A 1 110 ? 21.427 -2.258 -18.372 1.00 93.12 110 LEU A O 1
ATOM 909 N N . ASP A 1 111 ? 19.716 -2.715 -19.763 1.00 93.88 111 ASP A N 1
ATOM 910 C CA . ASP A 1 111 ? 19.037 -1.426 -19.593 1.00 93.88 111 ASP A CA 1
ATOM 911 C C . ASP A 1 111 ? 18.423 -1.311 -18.195 1.00 93.88 111 ASP A C 1
ATOM 913 O O . ASP A 1 111 ? 18.669 -0.341 -17.476 1.00 93.88 111 ASP A O 1
ATOM 917 N N . LEU A 1 112 ? 17.659 -2.323 -17.784 1.00 94.06 112 LEU A N 1
ATOM 918 C CA . LEU A 1 112 ? 17.020 -2.374 -16.478 1.00 94.06 112 LEU A CA 1
ATOM 919 C C . LEU A 1 112 ? 18.059 -2.312 -15.358 1.00 94.06 112 LEU A C 1
ATOM 921 O O . LEU A 1 112 ? 17.878 -1.565 -14.398 1.00 94.06 112 LEU A O 1
ATOM 925 N N . LYS A 1 113 ? 19.164 -3.047 -15.508 1.00 93.94 113 LYS A N 1
ATOM 926 C CA . LYS A 1 113 ? 20.289 -3.003 -14.575 1.00 93.94 113 LYS A CA 1
ATOM 927 C C . LYS A 1 113 ? 20.882 -1.600 -14.477 1.00 93.94 113 LYS A C 1
ATOM 929 O O . LYS A 1 113 ? 20.987 -1.071 -13.379 1.00 93.94 113 LYS A O 1
ATOM 934 N N . ALA A 1 114 ? 21.186 -0.962 -15.607 1.00 93.62 114 ALA A N 1
ATOM 935 C CA . ALA A 1 114 ? 21.737 0.391 -15.608 1.00 93.62 114 ALA A CA 1
ATOM 936 C C . ALA A 1 114 ? 20.794 1.413 -14.947 1.00 93.62 114 ALA A C 1
ATOM 938 O O . ALA A 1 114 ? 21.255 2.319 -14.254 1.00 93.62 114 ALA A O 1
ATOM 939 N N . ARG A 1 115 ? 19.474 1.274 -15.133 1.00 93.75 115 ARG A N 1
ATOM 940 C CA . ARG A 1 115 ? 18.477 2.133 -14.472 1.00 93.75 115 ARG A CA 1
ATOM 941 C C . ARG A 1 115 ? 18.383 1.868 -12.970 1.00 93.75 115 ARG A C 1
ATOM 943 O O . ARG A 1 115 ? 18.321 2.834 -12.214 1.00 93.75 115 ARG A O 1
ATOM 950 N N . ASN A 1 116 ? 18.435 0.606 -12.545 1.00 92.75 116 ASN A N 1
ATOM 951 C CA . ASN A 1 116 ? 18.513 0.240 -11.128 1.00 92.75 116 ASN A CA 1
ATOM 952 C C . ASN A 1 116 ? 19.778 0.805 -10.474 1.00 92.75 116 ASN A C 1
ATOM 954 O O . ASN A 1 116 ? 19.675 1.452 -9.440 1.00 92.75 116 ASN A O 1
ATOM 958 N N . ASP A 1 117 ? 20.947 0.638 -11.096 1.00 92.25 117 ASP A N 1
ATOM 959 C CA . ASP A 1 117 ? 22.227 1.117 -10.556 1.00 92.25 117 ASP A CA 1
ATOM 960 C C . ASP A 1 117 ? 22.242 2.648 -10.401 1.00 92.25 117 ASP A C 1
ATOM 962 O O . ASP A 1 117 ? 22.793 3.184 -9.440 1.00 92.25 117 ASP A O 1
ATOM 966 N N . LYS A 1 118 ? 21.621 3.380 -11.337 1.00 92.38 118 LYS A N 1
ATOM 967 C CA . LYS A 1 118 ? 21.456 4.838 -11.223 1.00 92.38 118 LYS A CA 1
ATOM 968 C C . LYS A 1 118 ? 20.488 5.216 -10.109 1.00 92.38 118 LYS A C 1
ATOM 970 O O . LYS A 1 118 ? 20.787 6.124 -9.340 1.00 92.38 118 LYS A O 1
ATOM 975 N N . TRP A 1 119 ? 19.358 4.517 -10.010 1.00 92.25 119 TRP A N 1
ATOM 976 C CA . TRP A 1 119 ? 18.403 4.746 -8.933 1.00 92.25 119 TRP A CA 1
ATOM 977 C C . TRP A 1 119 ? 19.014 4.464 -7.560 1.00 92.25 119 TRP A C 1
ATOM 979 O O . TRP A 1 119 ? 18.803 5.254 -6.656 1.00 92.25 119 TRP A O 1
ATOM 989 N N . GLN A 1 120 ? 19.797 3.395 -7.400 1.00 89.56 120 GLN A N 1
ATOM 990 C CA . GLN A 1 120 ? 20.427 3.060 -6.121 1.00 89.56 120 GLN A CA 1
ATOM 991 C C . GLN A 1 120 ? 21.337 4.181 -5.615 1.00 89.56 120 GLN A C 1
ATOM 993 O O . GLN A 1 120 ? 21.266 4.514 -4.440 1.00 89.56 120 GLN A O 1
ATOM 998 N N . LYS A 1 121 ? 22.104 4.829 -6.502 1.00 88.94 121 LYS A N 1
ATOM 999 C CA . LYS A 1 121 ? 22.916 6.004 -6.139 1.00 88.94 121 LYS A CA 1
ATOM 1000 C C . LYS A 1 121 ? 22.053 7.170 -5.658 1.00 88.94 121 LYS A C 1
ATOM 1002 O O . LYS A 1 121 ? 22.323 7.741 -4.614 1.00 88.94 121 LYS A O 1
ATOM 1007 N N . ILE A 1 122 ? 20.979 7.474 -6.390 1.00 88.06 122 ILE A N 1
ATOM 1008 C CA . ILE A 1 122 ? 20.028 8.524 -5.998 1.00 88.06 122 ILE A CA 1
ATOM 1009 C C . ILE A 1 122 ? 19.355 8.171 -4.666 1.00 88.06 122 ILE A C 1
ATOM 1011 O O . ILE A 1 122 ? 19.206 9.028 -3.808 1.00 88.06 122 ILE A O 1
ATOM 1015 N N . GLU A 1 123 ? 18.936 6.920 -4.480 1.00 86.56 123 GLU A N 1
ATOM 1016 C CA . GLU A 1 123 ? 18.307 6.453 -3.245 1.00 86.56 123 GLU A CA 1
ATOM 1017 C C . GLU A 1 123 ? 19.270 6.576 -2.060 1.00 86.56 123 GLU A C 1
ATOM 1019 O O . GLU A 1 123 ? 18.839 7.026 -1.006 1.00 86.56 123 GLU A O 1
ATOM 1024 N N . GLU A 1 124 ? 20.553 6.240 -2.227 1.00 83.56 124 GLU A N 1
ATOM 1025 C CA . GLU A 1 124 ? 21.601 6.436 -1.215 1.00 83.56 124 GLU A CA 1
ATOM 1026 C C . GLU A 1 124 ? 21.795 7.917 -0.865 1.00 83.56 124 GLU A C 1
ATOM 1028 O O . GLU A 1 124 ? 21.803 8.253 0.318 1.00 83.56 124 GLU A O 1
ATOM 1033 N N . ASP A 1 125 ? 21.853 8.796 -1.867 1.00 79.56 125 ASP A N 1
ATOM 1034 C CA . ASP A 1 125 ? 22.000 10.246 -1.675 1.00 79.56 125 ASP A CA 1
ATOM 1035 C C . ASP A 1 125 ? 20.752 10.893 -1.038 1.00 79.56 125 ASP A C 1
ATOM 1037 O O . ASP A 1 125 ? 20.853 11.912 -0.358 1.00 79.56 125 ASP A O 1
ATOM 1041 N N . LEU A 1 126 ? 19.565 10.308 -1.242 1.00 76.56 126 LEU A N 1
ATOM 1042 C CA . LEU A 1 126 ? 18.292 10.765 -0.667 1.00 76.56 126 LEU A CA 1
ATOM 1043 C C . LEU A 1 126 ? 18.004 10.187 0.727 1.00 76.56 126 LEU A C 1
ATOM 1045 O O . LEU A 1 126 ? 17.038 10.606 1.378 1.00 76.56 126 LEU A O 1
ATOM 1049 N N . ILE A 1 127 ? 18.776 9.202 1.197 1.00 66.75 127 ILE A N 1
ATOM 1050 C CA . ILE A 1 127 ? 18.696 8.724 2.582 1.00 66.75 127 ILE A CA 1
ATOM 1051 C C . ILE A 1 127 ? 19.450 9.725 3.469 1.00 66.75 127 ILE A C 1
ATOM 1053 O O . ILE A 1 127 ? 20.503 9.435 4.021 1.00 66.75 127 ILE A O 1
ATOM 1057 N N . ASP A 1 128 ? 18.870 10.911 3.634 1.00 59.03 128 ASP A N 1
ATOM 1058 C CA . ASP A 1 128 ? 19.121 11.734 4.815 1.00 59.03 128 ASP A CA 1
ATOM 1059 C C . ASP A 1 128 ? 18.424 11.090 6.032 1.00 59.03 128 ASP A C 1
ATOM 1061 O O . ASP A 1 128 ? 17.434 10.352 5.884 1.00 59.03 128 ASP A O 1
ATOM 1065 N N . ASP A 1 129 ? 18.926 11.379 7.240 1.00 53.09 129 ASP A N 1
ATOM 1066 C CA . ASP A 1 129 ? 18.481 10.877 8.563 1.00 53.09 129 ASP A CA 1
ATOM 1067 C C . ASP A 1 129 ? 17.010 11.218 8.930 1.00 53.09 129 ASP A C 1
ATOM 1069 O O . ASP A 1 129 ? 16.558 11.038 10.066 1.00 53.09 129 ASP A O 1
ATOM 1073 N N . ASP A 1 130 ? 16.218 11.681 7.966 1.00 57.25 130 ASP A N 1
ATOM 1074 C CA . ASP A 1 130 ? 14.826 12.052 8.137 1.00 57.25 130 ASP A CA 1
ATOM 1075 C C . ASP A 1 130 ? 13.928 10.836 8.419 1.00 57.25 130 ASP A C 1
ATOM 1077 O O . ASP A 1 130 ? 13.785 9.878 7.639 1.00 57.25 130 ASP A O 1
ATOM 1081 N N . PHE A 1 131 ? 13.269 10.910 9.576 1.00 60.41 131 PHE A N 1
ATOM 1082 C CA . PHE A 1 131 ? 12.345 9.905 10.078 1.00 60.41 131 PHE A CA 1
ATOM 1083 C C . PHE A 1 131 ? 11.151 9.707 9.132 1.00 60.41 131 PHE A C 1
ATOM 1085 O O . PHE A 1 131 ? 10.459 10.645 8.735 1.00 60.41 131 PHE A O 1
ATOM 1092 N N . ILE A 1 132 ? 10.836 8.444 8.830 1.00 63.25 132 ILE A N 1
ATOM 1093 C CA . ILE A 1 132 ? 9.615 8.090 8.099 1.00 63.25 132 ILE A CA 1
ATOM 1094 C C . ILE A 1 132 ? 8.431 8.180 9.063 1.00 63.25 132 ILE A C 1
ATOM 1096 O O . ILE A 1 132 ? 8.164 7.254 9.834 1.00 63.25 132 ILE A O 1
ATOM 1100 N N . PHE A 1 133 ? 7.684 9.278 8.995 1.00 65.44 133 PHE A N 1
ATOM 1101 C CA . PHE A 1 133 ? 6.425 9.393 9.722 1.00 65.44 133 PHE A CA 1
ATOM 1102 C C . PHE A 1 133 ? 5.326 8.585 9.022 1.00 65.44 133 PHE A C 1
ATOM 1104 O O . PHE A 1 133 ? 5.084 8.707 7.819 1.00 65.44 133 PHE A O 1
ATOM 1111 N N . GLY A 1 134 ? 4.642 7.739 9.797 1.00 68.00 134 GLY A N 1
ATOM 1112 C CA . GLY A 1 134 ? 3.360 7.168 9.390 1.00 68.00 134 GLY A CA 1
ATOM 1113 C C . GLY A 1 134 ? 2.266 8.240 9.323 1.00 68.00 134 GLY A C 1
ATOM 1114 O O . GLY A 1 134 ? 2.532 9.435 9.389 1.00 68.00 134 GLY A O 1
ATOM 1115 N N . ASP A 1 135 ? 1.007 7.820 9.223 1.00 75.81 135 ASP A N 1
ATOM 1116 C CA . ASP A 1 135 ? -0.108 8.757 9.368 1.00 75.81 135 ASP A CA 1
ATOM 1117 C C . ASP A 1 135 ? -0.224 9.196 10.842 1.00 75.81 135 ASP A C 1
ATOM 1119 O O . ASP A 1 135 ? -0.594 8.363 11.679 1.00 75.81 135 ASP A O 1
ATOM 1123 N N . PRO A 1 136 ? 0.047 10.474 11.183 1.00 79.00 136 PRO A N 1
ATOM 1124 C CA . PRO A 1 136 ? -0.010 10.941 12.566 1.00 79.00 136 PRO A CA 1
ATOM 1125 C C . PRO A 1 136 ? -1.438 10.942 13.117 1.00 79.00 136 PRO A C 1
ATOM 1127 O O . PRO A 1 136 ? -1.626 11.071 14.315 1.00 79.00 136 PRO A O 1
ATOM 1130 N N . THR A 1 137 ? -2.458 10.788 12.271 1.00 84.94 137 THR A N 1
ATOM 1131 C CA . THR A 1 137 ? -3.862 10.696 12.691 1.00 84.94 137 THR A CA 1
ATOM 1132 C C . THR A 1 137 ? -4.352 9.257 12.817 1.00 84.94 137 THR A C 1
ATOM 1134 O O . THR A 1 137 ? -5.510 9.037 13.171 1.00 84.94 137 THR A O 1
ATOM 1137 N N . LYS A 1 138 ? -3.508 8.264 12.493 1.00 87.12 138 LYS A N 1
ATOM 1138 C CA . LYS A 1 138 ? -3.885 6.846 12.371 1.00 87.12 138 LYS A CA 1
ATOM 1139 C C . LYS A 1 138 ? -5.084 6.604 11.431 1.00 87.12 138 LYS A C 1
ATOM 1141 O O . LYS A 1 138 ? -5.890 5.695 11.650 1.00 87.12 138 LYS A O 1
ATOM 1146 N N . GLY A 1 139 ? -5.267 7.439 10.409 1.00 86.75 139 GLY A N 1
ATOM 1147 C CA . GLY A 1 139 ? -6.442 7.428 9.534 1.00 86.75 139 GLY A CA 1
ATOM 1148 C C . GLY A 1 139 ? -7.743 7.837 10.232 1.00 86.75 139 GLY A C 1
ATOM 1149 O O . GLY A 1 139 ? -8.832 7.550 9.727 1.00 86.75 139 GLY A O 1
ATOM 1150 N N . GLY A 1 140 ? -7.645 8.442 11.415 1.00 91.38 140 GLY A N 1
ATOM 1151 C CA . GLY A 1 140 ? -8.759 8.979 12.175 1.00 91.38 140 GLY A CA 1
ATOM 1152 C C . GLY A 1 140 ? -9.228 10.324 11.635 1.00 91.38 140 GLY A C 1
ATOM 1153 O O . GLY A 1 140 ? -8.493 11.061 10.981 1.00 91.38 140 GLY A O 1
ATOM 1154 N N . ARG A 1 141 ? -10.476 10.667 11.947 1.00 94.69 141 ARG A N 1
ATOM 1155 C CA . ARG A 1 141 ? -11.007 12.021 11.753 1.00 94.69 141 ARG A CA 1
ATOM 1156 C C . ARG A 1 141 ? -11.457 12.596 13.081 1.00 94.69 141 ARG A C 1
ATOM 1158 O O . ARG A 1 141 ? -11.799 11.841 13.988 1.00 94.69 141 ARG A O 1
ATOM 1165 N N . GLN A 1 142 ? -11.557 13.916 13.161 1.00 96.38 142 GLN A N 1
ATOM 1166 C CA . GLN A 1 142 ? -12.198 14.554 14.306 1.00 96.38 142 GLN A CA 1
ATOM 1167 C C . GLN A 1 142 ? -13.635 14.046 14.472 1.00 96.38 142 GLN A C 1
ATOM 1169 O O . GLN A 1 142 ? -14.380 13.893 13.491 1.00 96.38 142 GLN A O 1
ATOM 1174 N N . ALA A 1 143 ? -13.996 13.707 15.708 1.00 95.81 143 ALA A N 1
ATOM 1175 C CA . ALA A 1 143 ? -15.333 13.271 16.070 1.00 95.81 143 ALA A CA 1
ATOM 1176 C C . ALA A 1 143 ? -16.321 14.441 15.969 1.00 95.81 143 ALA A C 1
ATOM 1178 O O . ALA A 1 143 ? -16.026 15.569 16.352 1.00 95.81 143 ALA A O 1
ATOM 1179 N N . THR A 1 144 ? -17.514 14.165 15.447 1.00 97.00 144 THR A N 1
ATOM 1180 C CA . THR A 1 144 ? -18.635 15.113 15.525 1.00 97.00 144 THR A CA 1
ATOM 1181 C C . THR A 1 144 ? -19.256 15.070 16.928 1.00 97.00 144 THR A C 1
ATOM 1183 O O . THR A 1 144 ? -19.062 14.075 17.630 1.00 97.00 144 THR A O 1
ATOM 1186 N N . PRO A 1 145 ? -20.067 16.062 17.342 1.00 97.12 145 PRO A N 1
ATOM 1187 C CA . PRO A 1 145 ? -20.766 16.009 18.632 1.00 97.12 145 PRO A CA 1
ATOM 1188 C C . PRO A 1 145 ? -21.583 14.723 18.827 1.00 97.12 145 PRO A C 1
ATOM 1190 O O . PRO A 1 145 ? -21.535 14.108 19.887 1.00 97.12 145 PRO A O 1
ATOM 1193 N N . LYS A 1 146 ? -22.239 14.248 17.762 1.00 96.81 146 LYS A N 1
ATOM 1194 C CA . LYS A 1 146 ? -22.972 12.976 17.764 1.00 96.81 146 LYS A CA 1
ATOM 1195 C C . LYS A 1 146 ? -22.055 11.767 17.972 1.00 96.81 146 LYS A C 1
ATOM 1197 O O . LYS A 1 146 ? -22.414 10.840 18.687 1.00 96.81 146 LYS A O 1
ATOM 1202 N N . ASP A 1 147 ? -20.875 11.763 17.351 1.00 97.06 147 ASP A N 1
ATOM 1203 C CA . ASP A 1 147 ? -19.892 10.695 17.565 1.00 97.06 147 ASP A CA 1
ATOM 1204 C C . ASP A 1 147 ? -19.415 10.674 19.023 1.00 97.06 147 ASP A C 1
ATOM 1206 O O . ASP A 1 147 ? -19.280 9.599 19.601 1.00 97.06 147 ASP A O 1
ATOM 1210 N N . LEU A 1 148 ? -19.181 11.853 19.611 1.00 96.25 148 LEU A N 1
ATOM 1211 C CA . LEU A 1 148 ? -18.754 11.989 21.003 1.00 96.25 148 LEU A CA 1
ATOM 1212 C C . LEU A 1 148 ? -19.804 11.471 21.979 1.00 96.25 148 LEU A C 1
ATOM 1214 O O . LEU A 1 148 ? -19.435 10.845 22.961 1.00 96.25 148 LEU A O 1
ATOM 1218 N N . GLU A 1 149 ? -21.086 11.707 21.714 1.00 95.81 149 GLU A N 1
ATOM 1219 C CA . GLU A 1 149 ? -22.181 11.189 22.535 1.00 95.81 149 GLU A CA 1
ATOM 1220 C C . GLU A 1 149 ? -22.298 9.661 22.426 1.00 95.81 149 GLU A C 1
ATOM 1222 O O . GLU A 1 149 ? -22.384 8.968 23.436 1.00 95.81 149 GLU A O 1
ATOM 1227 N N . GLN A 1 150 ? -22.240 9.121 21.205 1.00 95.94 150 GLN A N 1
ATOM 1228 C CA . GLN A 1 150 ? -22.497 7.700 20.942 1.00 95.94 150 GLN A CA 1
ATOM 1229 C C . GLN A 1 150 ? -21.325 6.769 21.266 1.00 95.94 150 GLN A C 1
ATOM 1231 O O . GLN A 1 150 ? -21.536 5.587 21.528 1.00 95.94 150 GLN A O 1
ATOM 1236 N N . LEU A 1 151 ? -20.090 7.265 21.189 1.00 96.81 151 LEU A N 1
ATOM 1237 C CA . LEU A 1 151 ? -18.870 6.455 21.296 1.00 96.81 151 LEU A CA 1
ATOM 1238 C C . LEU A 1 151 ? -18.052 6.791 22.549 1.00 96.81 151 LEU A C 1
ATOM 1240 O O . LEU A 1 151 ? -16.882 6.418 22.638 1.00 96.81 151 LEU A O 1
ATOM 1244 N N . LYS A 1 152 ? -18.639 7.520 23.507 1.00 94.50 152 LYS A N 1
ATOM 1245 C CA . LYS A 1 152 ? -17.962 7.908 24.747 1.00 94.50 152 LYS A CA 1
ATOM 1246 C C . LYS A 1 152 ? -17.638 6.689 25.609 1.00 94.50 152 LYS A C 1
ATOM 1248 O O . LYS A 1 152 ? -18.471 5.802 25.792 1.00 94.50 152 LYS A O 1
ATOM 1253 N N . GLY A 1 153 ? -16.463 6.722 26.231 1.00 94.06 153 GLY A N 1
ATOM 1254 C CA . GLY A 1 153 ? -16.089 5.800 27.298 1.00 94.06 153 GLY A CA 1
ATOM 1255 C C . GLY A 1 153 ? -15.793 4.378 26.824 1.00 94.06 153 GLY A C 1
ATOM 1256 O O . GLY A 1 153 ? -15.350 4.148 25.696 1.00 94.06 153 GLY A O 1
ATOM 1257 N N . PHE A 1 154 ? -16.004 3.440 27.738 1.00 96.38 154 PHE A N 1
ATOM 1258 C CA . PHE A 1 154 ? -15.698 2.026 27.580 1.00 96.38 154 PHE A CA 1
ATOM 1259 C C . PHE A 1 154 ? -16.929 1.198 27.956 1.00 96.38 154 PHE A C 1
ATOM 1261 O O . PHE A 1 154 ? -17.760 1.650 28.745 1.00 96.38 154 PHE A O 1
ATOM 1268 N N . ASN A 1 155 ? -17.036 -0.007 27.403 1.00 92.88 155 ASN A N 1
ATOM 1269 C CA . ASN A 1 155 ? -18.016 -0.995 27.841 1.00 92.88 155 ASN A CA 1
ATOM 1270 C C . ASN A 1 155 ? -17.603 -1.640 29.184 1.00 92.88 155 ASN A C 1
ATOM 1272 O O . ASN A 1 155 ? -16.554 -1.319 29.746 1.00 92.88 155 ASN A O 1
ATOM 1276 N N . GLU A 1 156 ? -18.420 -2.574 29.678 1.00 90.06 156 GLU A N 1
ATOM 1277 C CA . GLU A 1 156 ? -18.192 -3.291 30.946 1.00 90.06 156 GLU A CA 1
ATOM 1278 C C . GLU A 1 156 ? -16.858 -4.061 30.981 1.00 90.06 156 GLU A C 1
ATOM 1280 O O . GLU A 1 156 ? -16.237 -4.177 32.035 1.00 90.06 156 GLU A O 1
ATOM 1285 N N . ASP A 1 157 ? -16.357 -4.494 29.820 1.00 89.88 157 ASP A N 1
ATOM 1286 C CA . ASP A 1 157 ? -15.075 -5.196 29.673 1.00 89.88 157 ASP A CA 1
ATOM 1287 C C . ASP A 1 157 ? -13.861 -4.247 29.583 1.00 89.88 157 ASP A C 1
ATOM 1289 O O . ASP A 1 157 ? -12.719 -4.688 29.409 1.00 89.88 157 ASP A O 1
ATOM 1293 N N . GLY A 1 158 ? -14.075 -2.929 29.667 1.00 92.50 158 GLY A N 1
ATOM 1294 C CA . GLY A 1 158 ? -13.021 -1.922 29.525 1.00 92.50 158 GLY A CA 1
ATOM 1295 C C . GLY A 1 158 ? -12.546 -1.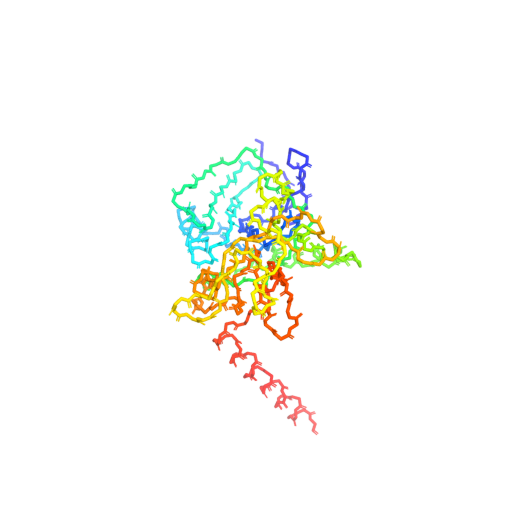711 28.082 1.00 92.50 158 GLY A C 1
ATOM 1296 O O . GLY A 1 158 ? -11.441 -1.214 27.855 1.00 92.50 158 GLY A O 1
ATOM 1297 N N . VAL A 1 159 ? -13.361 -2.082 27.094 1.00 96.56 159 VAL A N 1
ATOM 1298 C CA . VAL A 1 159 ? -13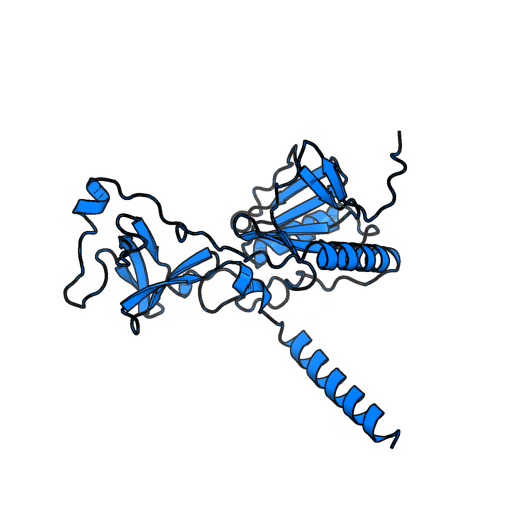.099 -1.898 25.660 1.00 96.56 159 VAL A CA 1
ATOM 1299 C C . VAL A 1 159 ? -13.775 -0.614 25.174 1.00 96.56 159 VAL A C 1
ATOM 1301 O O . VAL A 1 159 ? -14.914 -0.355 25.559 1.00 96.56 159 VAL A O 1
ATOM 1304 N N . PRO A 1 160 ? -13.129 0.200 24.314 1.00 97.25 160 PRO A N 1
ATOM 1305 C CA . PRO A 1 160 ? -13.743 1.410 23.775 1.00 97.25 160 PRO A CA 1
ATOM 1306 C C . PRO A 1 160 ? -15.127 1.163 23.163 1.00 97.25 160 PRO A C 1
ATOM 1308 O O . PRO A 1 160 ? -15.303 0.257 22.338 1.00 97.25 160 PRO A O 1
ATOM 1311 N N . THR A 1 161 ? -16.094 2.005 23.532 1.00 97.69 161 THR A N 1
ATOM 1312 C CA . THR A 1 161 ? -17.472 1.923 23.034 1.00 97.69 161 THR A CA 1
ATOM 1313 C C . THR A 1 161 ? -17.502 1.933 21.503 1.00 97.69 161 THR A C 1
ATOM 1315 O O . THR A 1 161 ? -16.857 2.757 20.851 1.00 97.69 161 THR A O 1
ATOM 1318 N N . GLY A 1 162 ? -18.260 1.000 20.918 1.00 97.00 162 GLY A N 1
ATOM 1319 C CA . GLY A 1 162 ? -18.388 0.826 19.466 1.00 97.00 162 GLY A CA 1
ATOM 1320 C C . GLY A 1 162 ? -17.453 -0.223 18.852 1.00 97.00 162 GLY A C 1
ATOM 1321 O O . GLY A 1 162 ? -17.575 -0.525 17.658 1.00 97.00 162 GLY A O 1
ATOM 1322 N N . LEU A 1 163 ? -16.554 -0.816 19.645 1.00 98.19 163 LEU A N 1
ATOM 1323 C CA . LEU A 1 163 ? -15.821 -2.021 19.260 1.00 98.19 163 LEU A CA 1
ATOM 1324 C C . LEU A 1 163 ? -16.566 -3.287 19.691 1.00 98.19 163 LEU A C 1
ATOM 1326 O O . LEU A 1 163 ? -17.163 -3.346 20.760 1.00 98.19 163 LEU A O 1
ATOM 1330 N N . TYR A 1 164 ? -16.494 -4.317 18.854 1.00 97.31 164 TYR A N 1
ATOM 1331 C CA . TYR A 1 164 ? -17.059 -5.639 19.119 1.00 97.31 164 TYR A CA 1
ATOM 1332 C C . TYR A 1 164 ? -16.170 -6.728 18.510 1.00 97.31 164 TYR A C 1
ATOM 1334 O O . TYR A 1 164 ? -15.446 -6.481 17.537 1.00 97.31 164 TYR A O 1
ATOM 1342 N N . LYS A 1 165 ? -16.209 -7.941 19.071 1.00 97.62 165 LYS A N 1
ATOM 1343 C CA . LYS A 1 165 ? -15.436 -9.078 18.555 1.00 97.62 165 LYS A CA 1
ATOM 1344 C C . LYS A 1 165 ? -15.989 -9.554 17.212 1.00 97.62 165 LYS A C 1
ATOM 1346 O O . LYS A 1 165 ? -17.195 -9.677 17.011 1.00 97.62 165 LYS A O 1
ATOM 1351 N N . CYS A 1 166 ? -15.093 -9.819 16.267 1.00 97.94 166 CYS A N 1
ATOM 1352 C CA . CYS A 1 166 ? -15.446 -10.410 14.984 1.00 97.94 166 CYS A CA 1
ATOM 1353 C C . CYS A 1 166 ? -15.876 -11.873 15.188 1.00 97.94 166 CYS A C 1
ATOM 1355 O O . CYS A 1 166 ? -15.071 -12.641 15.707 1.00 97.94 166 CYS A O 1
ATOM 1357 N N . PRO A 1 167 ? -17.049 -12.314 14.698 1.00 97.75 167 PRO A N 1
ATOM 1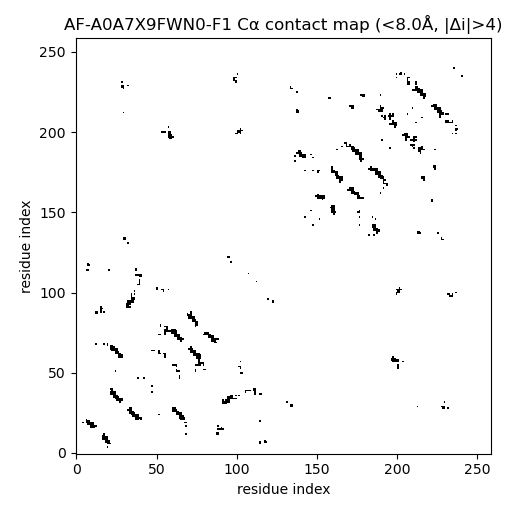358 C CA . PRO A 1 167 ? -17.507 -13.694 14.892 1.00 97.75 167 PRO A CA 1
ATOM 1359 C C . PRO A 1 167 ? -16.621 -14.747 14.204 1.00 97.75 167 PRO A C 1
ATOM 1361 O O . PRO A 1 167 ? -16.709 -15.922 14.524 1.00 97.75 167 PRO A O 1
ATOM 1364 N N . ALA A 1 168 ? -15.771 -14.341 13.253 1.00 97.69 168 ALA A N 1
ATOM 1365 C CA . ALA A 1 168 ? -14.924 -15.258 12.490 1.00 97.69 168 ALA A CA 1
ATOM 1366 C C . ALA A 1 168 ? -13.491 -15.405 13.032 1.00 97.69 168 ALA A C 1
ATOM 1368 O O . ALA A 1 168 ? -12.850 -16.418 12.785 1.00 97.69 168 ALA A O 1
ATOM 1369 N N . CYS A 1 169 ? -12.947 -14.385 13.703 1.00 96.81 169 CYS A N 1
ATOM 1370 C CA . CYS A 1 169 ? -11.555 -14.418 14.183 1.00 96.81 169 CYS A CA 1
ATOM 1371 C C . CYS A 1 169 ? -11.378 -13.909 15.610 1.00 96.81 169 CYS A C 1
ATOM 1373 O O . CYS A 1 169 ? -10.245 -13.802 16.062 1.00 96.81 169 CYS A O 1
ATOM 1375 N N . GLU A 1 170 ? -12.468 -13.523 16.272 1.00 96.94 170 GLU A N 1
ATOM 1376 C CA . GLU A 1 170 ? -12.532 -13.020 17.649 1.00 96.94 170 GLU A CA 1
ATOM 1377 C C . GLU A 1 170 ? -11.769 -11.714 17.926 1.00 96.94 170 GLU A C 1
ATOM 1379 O O . GLU A 1 170 ? -11.994 -11.082 18.952 1.00 96.94 170 GLU A O 1
ATOM 1384 N N . PHE A 1 171 ? -10.963 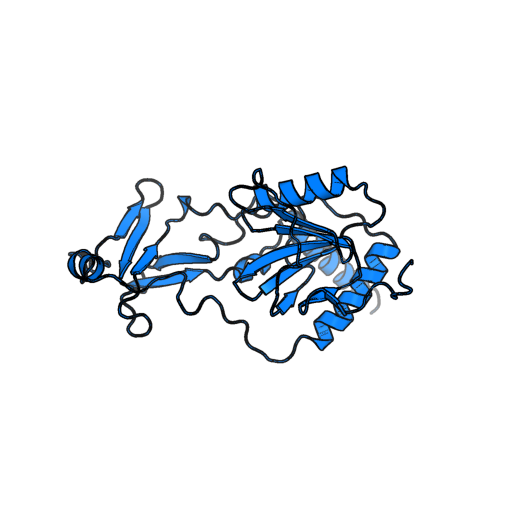-11.217 16.980 1.00 97.44 171 PHE A N 1
ATOM 1385 C CA . PHE A 1 171 ? -10.375 -9.879 17.044 1.00 97.44 171 PHE A CA 1
ATOM 1386 C C . PHE A 1 171 ? -11.442 -8.790 16.953 1.00 97.44 171 PHE A C 1
ATOM 1388 O O . PHE A 1 171 ? -12.401 -8.897 16.181 1.00 97.44 171 PHE A O 1
ATOM 1395 N N . TYR A 1 172 ? -11.216 -7.691 17.668 1.00 98.00 172 TYR A N 1
ATOM 1396 C CA . TYR A 1 172 ? -12.093 -6.529 17.636 1.00 98.00 172 TYR A CA 1
ATOM 1397 C C . TYR A 1 172 ? -12.137 -5.850 16.265 1.00 98.00 172 TYR A C 1
ATOM 1399 O O . TYR A 1 172 ? -11.150 -5.767 15.528 1.00 98.00 172 TYR A O 1
ATOM 1407 N N . LYS A 1 173 ? -13.315 -5.324 15.944 1.00 98.44 173 LYS A N 1
ATOM 1408 C CA . LYS A 1 173 ? -13.584 -4.423 14.824 1.00 98.44 173 LYS A CA 1
ATOM 1409 C C . LYS A 1 173 ? -14.657 -3.423 15.227 1.00 98.44 173 LYS A C 1
ATOM 1411 O O . LYS A 1 173 ? -15.357 -3.615 16.215 1.00 98.44 173 LYS A O 1
ATOM 1416 N N . GLY A 1 174 ? -14.802 -2.369 14.437 1.00 97.94 174 GLY A N 1
ATOM 1417 C CA . GLY A 1 174 ? -15.827 -1.356 14.658 1.00 97.94 174 GLY A CA 1
ATOM 1418 C C . GLY A 1 174 ? -15.257 0.043 14.548 1.00 97.94 174 GLY A C 1
ATOM 1419 O O . GLY A 1 174 ? -14.232 0.268 13.903 1.00 97.94 174 GLY A O 1
ATOM 1420 N N . THR A 1 175 ? -15.963 0.998 15.135 1.00 98.00 175 THR A N 1
ATOM 1421 C CA . THR A 1 175 ? -15.545 2.399 15.150 1.00 98.00 175 THR A CA 1
ATOM 1422 C C . THR A 1 175 ? -15.714 2.932 16.556 1.00 98.00 175 THR A C 1
ATOM 1424 O O . THR A 1 175 ? -16.772 2.736 17.139 1.00 98.00 175 THR A O 1
ATOM 1427 N N . CYS A 1 176 ? -14.698 3.607 17.073 1.00 97.69 176 CYS A N 1
ATOM 1428 C CA . CYS A 1 176 ? -14.685 4.156 18.425 1.00 97.69 176 CYS A CA 1
ATOM 1429 C C . CYS A 1 176 ? -13.910 5.479 18.452 1.00 97.69 176 CYS A C 1
ATOM 1431 O O . CYS A 1 176 ? -13.355 5.910 17.433 1.00 97.69 176 CYS A O 1
ATOM 1433 N N . LEU A 1 177 ? -13.888 6.126 19.614 1.00 97.19 177 LEU A N 1
ATOM 1434 C CA . LEU A 1 177 ? -12.934 7.193 19.904 1.00 97.19 177 LEU A CA 1
ATOM 1435 C C . LEU A 1 177 ? -11.599 6.570 20.330 1.00 97.19 177 LEU A C 1
ATOM 1437 O O . LEU A 1 177 ? -11.598 5.588 21.075 1.00 97.19 177 LEU A O 1
ATOM 1441 N N . ASP A 1 178 ? -10.475 7.117 19.861 1.00 94.88 178 ASP A N 1
ATOM 1442 C CA . ASP A 1 178 ? -9.157 6.668 20.317 1.00 94.88 178 ASP A CA 1
ATOM 1443 C C . ASP A 1 178 ? -8.993 7.018 21.810 1.00 94.88 178 ASP A C 1
ATOM 1445 O O . ASP A 1 178 ? -9.122 8.190 22.177 1.00 94.88 178 ASP A O 1
ATOM 1449 N N . PRO A 1 179 ? -8.761 6.024 22.692 1.00 92.12 179 PRO A N 1
ATOM 1450 C CA . P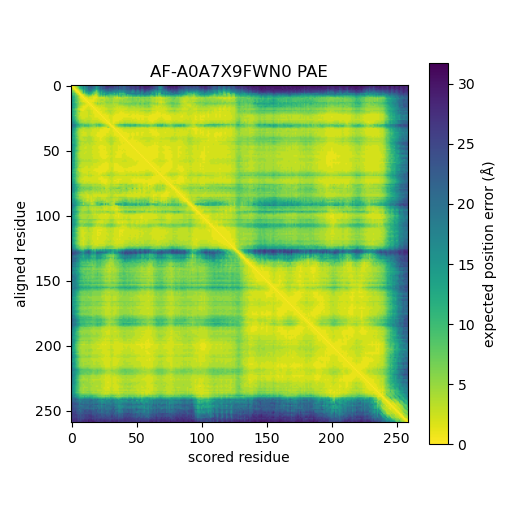RO A 1 179 ? -8.648 6.259 24.129 1.00 92.12 179 PRO A CA 1
ATOM 1451 C C . PRO A 1 179 ? -7.309 6.898 24.527 1.00 92.12 179 PRO A C 1
ATOM 1453 O O . PRO A 1 179 ? -7.139 7.295 25.678 1.00 92.12 179 PRO A O 1
ATOM 1456 N N . SER A 1 180 ? -6.338 6.970 23.613 1.00 90.94 180 SER A N 1
ATOM 1457 C CA . SER A 1 180 ? -5.031 7.559 23.883 1.00 90.94 180 SER A CA 1
ATOM 1458 C C . SER A 1 180 ? -5.133 9.080 24.069 1.00 90.94 180 SER A C 1
ATOM 1460 O O . SER A 1 180 ? -5.708 9.757 23.211 1.00 90.94 180 SER A O 1
ATOM 1462 N N . PRO A 1 181 ? -4.500 9.656 25.110 1.00 88.94 181 PRO A N 1
ATOM 1463 C CA . PRO A 1 181 ? -4.486 11.105 25.324 1.00 88.94 181 PRO A CA 1
ATOM 1464 C C . PRO A 1 181 ? -3.940 11.902 24.131 1.00 88.94 181 PRO A C 1
ATOM 1466 O O . PRO A 1 181 ? -4.424 12.990 23.839 1.00 88.94 181 PRO A O 1
ATOM 1469 N N . CYS A 1 182 ? -2.976 11.343 23.393 1.00 89.25 182 CYS A N 1
ATOM 1470 C CA . CYS A 1 182 ? -2.378 11.987 22.219 1.00 89.25 182 CYS A CA 1
ATOM 1471 C C . CYS A 1 182 ? -3.330 12.075 21.013 1.00 89.25 182 CYS A C 1
ATOM 1473 O O . CYS A 1 182 ? -3.056 12.811 20.070 1.00 89.25 182 CYS A O 1
ATOM 1475 N N . PHE A 1 183 ? -4.434 11.324 21.032 1.00 90.88 183 PHE A N 1
ATOM 1476 C CA . PHE A 1 183 ? -5.404 11.217 19.940 1.00 90.88 183 PHE A CA 1
ATOM 1477 C C . PHE A 1 183 ? -6.828 11.536 20.414 1.00 90.88 183 PHE A C 1
ATOM 1479 O O . PHE A 1 183 ? -7.810 11.096 19.812 1.00 90.88 183 PHE A O 1
ATOM 1486 N N . GLN A 1 184 ? -6.946 12.313 21.496 1.00 88.81 184 GLN A N 1
ATOM 1487 C CA . GLN A 1 184 ? -8.224 12.653 22.107 1.00 88.81 184 GLN A CA 1
ATOM 1488 C C . GLN A 1 184 ? -9.186 13.276 21.084 1.00 88.81 184 GLN A C 1
ATOM 1490 O O . GLN A 1 184 ? -8.841 14.202 20.352 1.00 88.81 184 GLN A O 1
ATOM 1495 N N . GLY A 1 185 ? -10.414 12.754 21.036 1.00 91.06 185 GLY A N 1
ATOM 1496 C CA . GLY A 1 185 ? -11.450 13.232 20.117 1.00 91.06 185 GLY A CA 1
ATOM 1497 C C . GLY A 1 185 ? -11.333 12.701 18.684 1.00 91.06 185 GLY A C 1
ATOM 1498 O O . GLY A 1 185 ? -12.205 12.995 17.865 1.00 91.06 185 GLY A O 1
ATOM 1499 N N . LEU A 1 186 ? -10.328 11.876 18.364 1.00 96.12 186 LEU A N 1
ATOM 1500 C CA . LEU A 1 186 ? -10.269 11.204 17.068 1.00 96.12 186 LEU A CA 1
ATOM 1501 C C . LEU A 1 186 ? -11.185 9.984 17.037 1.00 96.12 186 LEU A C 1
ATOM 1503 O O . LEU A 1 186 ? -11.054 9.051 17.824 1.00 96.12 186 LEU A O 1
ATOM 1507 N N . LYS A 1 187 ? -12.086 9.967 16.056 1.00 97.38 187 LYS A N 1
ATOM 1508 C CA . LYS A 1 187 ? -12.863 8.791 15.681 1.00 97.38 187 LYS A CA 1
ATOM 1509 C C . LYS A 1 187 ? -12.039 7.938 14.725 1.00 97.38 187 LYS A C 1
ATOM 1511 O O . LYS A 1 187 ? -11.714 8.375 13.617 1.00 97.38 187 LYS A O 1
ATOM 1516 N N . VAL A 1 188 ? -11.759 6.704 15.130 1.00 97.25 188 VAL A N 1
ATOM 1517 C CA . VAL A 1 188 ? -10.927 5.752 14.387 1.00 97.25 188 VAL A CA 1
ATOM 1518 C C . VAL A 1 188 ? -11.701 4.478 14.068 1.00 97.25 188 VAL A C 1
ATOM 1520 O O . VAL A 1 188 ? -12.547 4.020 14.838 1.00 97.25 188 VAL A O 1
ATOM 1523 N N . LYS A 1 189 ? -11.411 3.887 12.905 1.00 97.94 189 LYS A N 1
ATOM 1524 C CA . LYS A 1 189 ? -11.957 2.584 12.511 1.00 97.94 189 LYS A CA 1
ATOM 1525 C C . LYS A 1 189 ? -10.956 1.482 12.832 1.00 97.94 189 LYS A C 1
ATOM 1527 O O . LYS A 1 189 ? -9.861 1.467 12.269 1.00 97.94 189 LYS A O 1
ATOM 1532 N N . VAL A 1 190 ? -11.377 0.542 13.669 1.00 98.06 190 VAL A N 1
ATOM 1533 C CA . VAL A 1 190 ? -10.638 -0.671 14.025 1.00 98.06 190 VAL A CA 1
ATOM 1534 C C . VAL A 1 190 ? -11.075 -1.806 13.107 1.00 98.06 190 VAL A C 1
ATOM 1536 O O . VAL A 1 190 ? -12.268 -2.014 12.860 1.00 98.06 190 VAL A O 1
ATOM 1539 N N . ARG A 1 191 ? -10.101 -2.547 12.585 1.00 98.25 191 ARG A N 1
ATOM 1540 C CA . ARG A 1 191 ? -10.311 -3.671 11.677 1.00 98.25 191 ARG A CA 1
ATOM 1541 C C . ARG A 1 191 ? -9.762 -4.949 12.289 1.00 98.25 191 ARG A C 1
ATOM 1543 O O . ARG A 1 191 ? -8.634 -4.985 12.773 1.00 98.25 191 ARG A O 1
ATOM 1550 N N . CYS A 1 192 ? -10.552 -6.011 12.206 1.00 97.75 192 CYS A N 1
ATOM 1551 C CA . CYS A 1 192 ? -10.116 -7.338 12.612 1.00 97.75 192 CYS A CA 1
ATOM 1552 C C . CYS A 1 192 ? -9.212 -7.972 11.540 1.00 97.75 192 CYS A C 1
ATOM 1554 O O . CYS A 1 192 ? -9.070 -7.459 10.425 1.00 97.75 192 CYS A O 1
ATOM 1556 N N . ARG A 1 193 ? -8.640 -9.142 11.847 1.00 96.25 193 ARG A N 1
ATOM 1557 C CA . ARG A 1 193 ? -7.745 -9.863 10.926 1.00 96.25 193 ARG A CA 1
ATOM 1558 C C . ARG A 1 193 ? -8.410 -10.286 9.618 1.00 96.25 193 ARG A C 1
ATOM 1560 O O . ARG A 1 193 ? -7.751 -10.264 8.586 1.00 96.25 193 ARG A O 1
ATOM 1567 N N . CYS A 1 194 ? -9.702 -10.612 9.635 1.00 96.81 194 CYS A N 1
ATOM 1568 C CA . CYS A 1 194 ? -10.436 -10.995 8.423 1.00 96.81 194 CYS A CA 1
ATOM 1569 C C . CYS A 1 194 ? -10.493 -9.875 7.374 1.00 96.81 194 CYS A C 1
ATOM 1571 O O . CYS A 1 194 ? -10.657 -10.150 6.192 1.00 96.81 194 CYS A O 1
ATOM 1573 N N . GLU A 1 195 ? -10.359 -8.612 7.789 1.00 96.69 195 GLU A N 1
ATOM 1574 C CA . GLU A 1 195 ? -10.349 -7.464 6.876 1.00 96.69 195 GLU A CA 1
ATOM 1575 C C . GLU A 1 195 ? -8.948 -7.155 6.316 1.00 96.69 195 GLU A C 1
ATOM 1577 O O . GLU A 1 195 ? -8.778 -6.159 5.601 1.00 96.69 195 GLU A O 1
ATOM 1582 N N . ASN A 1 196 ? -7.940 -7.975 6.641 1.00 97.00 196 ASN A N 1
ATOM 1583 C CA . ASN A 1 196 ? -6.608 -7.882 6.061 1.00 97.00 196 ASN A CA 1
ATOM 1584 C C . ASN A 1 196 ? -6.591 -8.472 4.647 1.00 97.00 196 ASN A C 1
ATOM 1586 O O . ASN A 1 196 ? -6.446 -9.675 4.437 1.00 97.00 196 ASN A O 1
ATOM 1590 N N . ASP A 1 197 ? -6.730 -7.580 3.675 1.00 96.31 197 ASP A N 1
ATOM 1591 C CA . ASP A 1 197 ? -6.695 -7.878 2.249 1.00 96.31 197 ASP A CA 1
ATOM 1592 C C . ASP A 1 197 ? -5.320 -7.592 1.616 1.00 96.31 197 ASP A C 1
ATOM 1594 O O . ASP A 1 197 ? -5.157 -7.767 0.410 1.00 96.31 197 ASP A O 1
ATOM 1598 N N . ASN A 1 198 ? -4.323 -7.187 2.411 1.00 97.25 198 ASN A N 1
ATOM 1599 C CA . ASN A 1 198 ? -2.992 -6.839 1.926 1.00 97.25 198 ASN A CA 1
ATOM 1600 C C . ASN A 1 198 ? -2.089 -8.073 1.827 1.00 97.25 198 ASN A C 1
ATOM 1602 O O . ASN A 1 198 ? -1.537 -8.554 2.820 1.00 97.25 198 ASN A O 1
ATOM 1606 N N . LYS A 1 199 ? -1.913 -8.567 0.600 1.00 97.19 199 LYS A N 1
ATOM 1607 C CA . LYS A 1 199 ? -1.094 -9.742 0.283 1.00 97.19 199 LYS A CA 1
ATOM 1608 C C . LYS A 1 199 ? 0.088 -9.375 -0.606 1.00 97.19 199 LYS A C 1
ATOM 1610 O O . LYS A 1 199 ? 0.052 -8.406 -1.352 1.00 97.19 199 LYS A O 1
ATOM 1615 N N . CYS A 1 200 ? 1.163 -10.141 -0.542 1.00 97.38 200 CYS A N 1
ATOM 1616 C CA . CYS A 1 200 ? 2.245 -10.010 -1.497 1.00 97.38 200 CYS A CA 1
ATOM 1617 C C . CYS A 1 200 ? 1.728 -10.411 -2.882 1.00 97.38 200 CYS A C 1
ATOM 1619 O O . CYS A 1 200 ? 1.215 -11.517 -3.046 1.00 97.38 200 CYS A O 1
ATOM 1621 N N . ALA A 1 201 ? 1.904 -9.539 -3.877 1.00 97.00 201 ALA A N 1
ATOM 1622 C CA . ALA A 1 201 ? 1.459 -9.803 -5.244 1.00 97.00 201 ALA A CA 1
ATOM 1623 C C . ALA A 1 201 ? 2.190 -10.986 -5.904 1.00 97.00 201 ALA A C 1
ATOM 1625 O O . ALA A 1 201 ? 1.712 -11.533 -6.887 1.00 97.00 201 ALA A O 1
ATOM 1626 N N . ARG A 1 202 ? 3.346 -11.394 -5.369 1.00 96.31 202 ARG A N 1
ATOM 1627 C CA . ARG A 1 202 ? 4.109 -12.546 -5.861 1.00 96.31 202 ARG A CA 1
ATOM 1628 C C . ARG A 1 202 ? 3.646 -13.862 -5.245 1.00 96.31 202 ARG A C 1
ATOM 1630 O O . ARG A 1 202 ? 3.322 -14.804 -5.954 1.00 96.31 202 ARG A O 1
ATOM 1637 N N . CYS A 1 203 ? 3.681 -13.953 -3.914 1.00 95.94 203 CYS A N 1
ATOM 1638 C CA . CYS A 1 203 ? 3.495 -15.224 -3.206 1.00 95.94 203 CYS A CA 1
ATOM 1639 C C . CYS A 1 203 ? 2.097 -15.400 -2.591 1.00 95.94 203 CYS A C 1
ATOM 1641 O O . CYS A 1 203 ? 1.805 -16.453 -2.026 1.00 95.94 203 CYS A O 1
ATOM 1643 N N . GLY A 1 204 ? 1.248 -14.368 -2.635 1.00 95.88 204 GLY A N 1
ATOM 1644 C CA . GLY A 1 204 ? -0.108 -14.387 -2.082 1.00 95.88 204 GLY A CA 1
ATOM 1645 C C . GLY A 1 204 ? -0.195 -14.396 -0.550 1.00 95.88 204 GLY A C 1
ATOM 1646 O O . GLY A 1 204 ? -1.301 -14.375 -0.008 1.00 95.88 204 GLY A O 1
ATOM 1647 N N . GLN A 1 205 ? 0.934 -14.413 0.166 1.00 96.00 205 GLN A N 1
ATOM 1648 C CA . GLN A 1 205 ? 0.960 -14.380 1.631 1.00 96.00 205 GLN A CA 1
ATOM 1649 C C . GLN A 1 205 ? 0.685 -12.969 2.167 1.00 96.00 205 GLN A C 1
ATOM 1651 O O . GLN A 1 205 ? 1.003 -11.997 1.482 1.00 96.00 205 GLN A O 1
ATOM 1656 N N . PRO A 1 206 ? 0.130 -12.818 3.381 1.00 96.50 206 PRO A N 1
ATOM 1657 C CA . PRO A 1 206 ? -0.060 -11.506 3.994 1.00 96.50 206 PRO A CA 1
ATOM 1658 C C . PRO A 1 206 ? 1.249 -10.705 4.087 1.00 96.50 206 PRO A C 1
ATOM 1660 O O . PRO A 1 206 ? 2.299 -11.248 4.437 1.00 96.50 206 PRO A O 1
ATOM 1663 N N . LEU A 1 207 ? 1.179 -9.403 3.798 1.00 96.31 207 LEU A N 1
ATOM 1664 C CA . LEU A 1 207 ? 2.319 -8.483 3.952 1.00 96.31 207 LEU A CA 1
ATOM 1665 C C . LEU A 1 207 ? 2.609 -8.159 5.426 1.00 96.31 207 LEU A C 1
ATOM 1667 O O . LEU A 1 207 ? 3.731 -7.823 5.787 1.00 96.31 207 LEU A O 1
ATOM 1671 N N . SER A 1 208 ? 1.594 -8.284 6.275 1.00 95.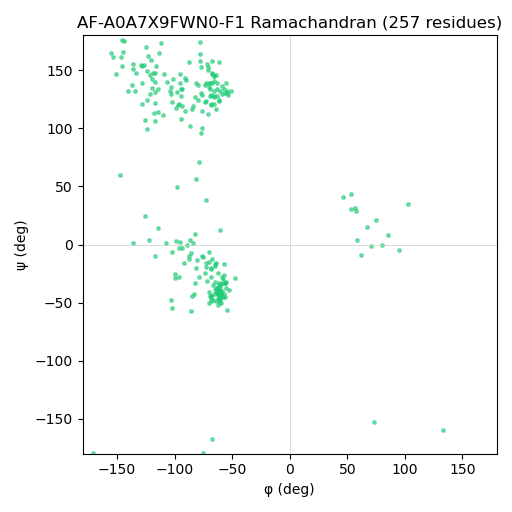56 208 SER A N 1
ATOM 1672 C CA . SER A 1 208 ? 1.636 -8.064 7.719 1.00 95.56 208 SER A CA 1
ATOM 1673 C C . SER A 1 208 ? 0.520 -8.864 8.390 1.00 95.56 208 SER A C 1
ATOM 1675 O O . SER A 1 208 ? -0.414 -9.323 7.729 1.00 95.56 208 SER A O 1
ATOM 1677 N N . GLN A 1 209 ? 0.591 -9.028 9.713 1.00 94.81 209 GLN A N 1
ATOM 1678 C CA . GLN A 1 209 ? -0.421 -9.770 10.477 1.00 94.81 209 GLN A CA 1
ATOM 1679 C C . GLN A 1 209 ? -1.804 -9.096 10.444 1.00 94.81 209 GLN A C 1
ATOM 1681 O O . GLN A 1 209 ? -2.826 -9.775 10.335 1.00 94.81 209 GLN A O 1
ATOM 1686 N N . PHE A 1 210 ? -1.835 -7.765 10.502 1.00 96.31 210 PHE A N 1
ATOM 1687 C CA . PHE A 1 210 ? -3.043 -6.951 10.359 1.00 96.31 210 PHE A CA 1
ATOM 1688 C C . PHE A 1 210 ? -2.973 -6.120 9.079 1.00 96.31 210 PHE A C 1
ATOM 1690 O O . PHE A 1 210 ? -1.907 -5.979 8.486 1.00 96.31 210 PHE A O 1
ATOM 1697 N N . ARG A 1 211 ? -4.115 -5.580 8.650 1.00 96.44 211 ARG A N 1
ATOM 1698 C CA . ARG A 1 211 ? -4.229 -4.771 7.433 1.00 96.44 211 ARG A CA 1
ATOM 1699 C C . ARG A 1 211 ? -3.314 -3.547 7.497 1.00 96.44 211 ARG A C 1
ATOM 1701 O O . ARG A 1 211 ? -3.287 -2.859 8.513 1.00 96.44 211 ARG A O 1
ATOM 1708 N N . LEU A 1 212 ? -2.625 -3.255 6.398 1.00 94.75 212 LEU A N 1
ATOM 1709 C CA . LEU A 1 212 ? -1.784 -2.067 6.273 1.00 94.75 212 LEU A CA 1
ATOM 1710 C C . LEU A 1 212 ? -2.641 -0.798 6.277 1.00 94.75 212 LEU A C 1
ATOM 1712 O O . LEU A 1 212 ? -3.757 -0.785 5.744 1.00 94.75 212 LEU A O 1
ATOM 1716 N N . ASN A 1 213 ? -2.088 0.279 6.832 1.00 93.31 213 ASN A N 1
ATOM 1717 C CA . ASN A 1 213 ? -2.745 1.578 6.965 1.00 93.31 213 ASN A CA 1
ATOM 1718 C C . ASN A 1 213 ? -4.115 1.487 7.646 1.00 93.31 213 ASN A C 1
ATOM 1720 O O . ASN A 1 213 ? -5.112 2.048 7.183 1.00 93.31 213 ASN A O 1
ATOM 1724 N N . ALA A 1 214 ? -4.181 0.704 8.719 1.00 95.25 214 ALA A N 1
ATOM 1725 C CA . ALA A 1 214 ? -5.396 0.487 9.480 1.00 95.25 214 ALA A CA 1
ATOM 1726 C C . ALA A 1 214 ? -5.094 0.298 10.964 1.00 95.25 214 ALA A C 1
ATOM 1728 O O . ALA A 1 214 ? -3.973 -0.033 11.353 1.00 95.25 214 ALA A O 1
ATOM 1729 N N . ASN A 1 215 ? -6.133 0.476 11.779 1.00 97.25 215 ASN A N 1
ATOM 1730 C CA . ASN A 1 215 ? -6.054 0.274 13.215 1.00 97.25 215 ASN A CA 1
ATOM 1731 C C . ASN A 1 215 ? -6.509 -1.128 13.612 1.00 97.25 215 ASN A C 1
ATOM 1733 O O . ASN A 1 215 ? -7.464 -1.656 13.036 1.00 97.25 215 ASN A O 1
ATOM 1737 N N . TYR A 1 216 ? -5.894 -1.675 14.653 1.00 97.62 216 TYR A N 1
ATOM 1738 C CA . TYR A 1 216 ? -6.392 -2.822 15.402 1.00 97.62 216 TYR A CA 1
ATOM 1739 C C . TYR A 1 216 ? -6.406 -2.483 16.899 1.00 97.62 216 TYR A C 1
ATOM 1741 O O . TYR A 1 216 ? -5.653 -1.627 17.360 1.00 97.62 216 TYR A O 1
ATOM 1749 N N . TYR A 1 217 ? -7.285 -3.130 17.657 1.00 97.38 217 TYR A N 1
ATOM 1750 C CA . TYR A 1 217 ? -7.280 -3.030 19.113 1.00 97.38 217 TYR A CA 1
ATOM 1751 C C . TYR A 1 217 ? -6.475 -4.199 19.676 1.00 97.38 217 TYR A C 1
ATOM 1753 O O . TYR A 1 217 ? -6.724 -5.350 19.308 1.00 97.38 217 TYR A O 1
ATOM 1761 N N . ASP A 1 218 ? -5.502 -3.897 20.529 1.00 95.44 218 ASP A N 1
ATOM 1762 C CA . ASP A 1 218 ? -4.743 -4.900 21.267 1.00 95.44 218 ASP A CA 1
ATOM 1763 C C . ASP A 1 218 ? -5.309 -5.038 22.678 1.00 95.44 218 ASP A C 1
ATOM 1765 O O . ASP A 1 218 ? -5.263 -4.095 23.469 1.00 95.44 218 ASP A O 1
ATOM 1769 N N . GLU A 1 219 ? -5.813 -6.229 22.994 1.00 92.75 219 GLU A N 1
ATOM 1770 C CA . GLU A 1 219 ? -6.373 -6.551 24.308 1.00 92.75 219 GLU A CA 1
ATOM 1771 C C . GLU A 1 219 ? -5.308 -6.507 25.407 1.00 92.75 219 GLU A C 1
ATOM 1773 O O . GLU A 1 219 ? -5.611 -6.118 26.534 1.00 92.75 219 GLU A O 1
ATOM 1778 N N . LYS A 1 220 ? -4.052 -6.853 25.087 1.00 92.44 220 LYS A N 1
ATOM 1779 C CA . LYS A 1 220 ? -2.968 -6.903 26.080 1.00 92.44 220 LYS A CA 1
ATOM 1780 C C . LYS A 1 220 ? -2.615 -5.515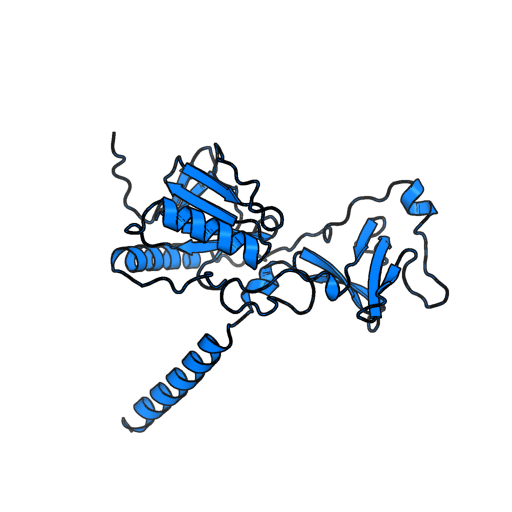 26.587 1.00 92.44 220 LYS A C 1
ATOM 1782 O O . LYS A 1 220 ? -2.549 -5.298 27.792 1.00 92.44 220 LYS A O 1
ATOM 1787 N N . THR A 1 221 ? -2.417 -4.569 25.672 1.00 92.62 221 THR A N 1
ATOM 1788 C CA . THR A 1 221 ? -2.130 -3.173 26.029 1.00 92.62 221 THR A CA 1
ATOM 1789 C C . THR A 1 221 ? -3.393 -2.326 26.190 1.00 92.62 221 THR A C 1
ATOM 1791 O O . THR A 1 221 ? -3.283 -1.122 26.409 1.00 92.62 221 THR A O 1
ATOM 1794 N N . ARG A 1 222 ? -4.587 -2.907 25.996 1.00 92.38 222 ARG A N 1
ATOM 1795 C CA . ARG A 1 222 ? -5.893 -2.220 25.969 1.00 92.38 222 ARG A CA 1
ATOM 1796 C C . ARG A 1 222 ? -5.896 -0.941 25.127 1.00 92.38 222 ARG A C 1
ATOM 1798 O O . ARG A 1 222 ? -6.458 0.077 25.518 1.00 92.38 222 ARG A O 1
ATOM 1805 N N . SER A 1 223 ? -5.234 -0.982 23.974 1.00 93.81 223 SER A N 1
ATOM 1806 C CA . SER A 1 223 ? -4.911 0.218 23.192 1.00 93.81 223 SER A CA 1
ATOM 1807 C C . SER A 1 223 ? -5.161 0.021 21.705 1.00 93.81 223 SER A C 1
ATOM 1809 O O . SER A 1 223 ? -5.136 -1.100 21.194 1.00 93.81 223 SER A O 1
ATOM 1811 N N . ILE A 1 224 ? -5.387 1.132 21.001 1.00 95.81 224 ILE A N 1
ATOM 1812 C CA . ILE A 1 224 ? -5.542 1.139 19.546 1.00 95.81 224 ILE A CA 1
ATOM 1813 C C . ILE A 1 224 ? -4.183 1.369 18.894 1.00 95.81 224 ILE A C 1
ATOM 1815 O O . ILE A 1 224 ? -3.584 2.446 19.003 1.00 95.81 224 ILE A O 1
ATOM 1819 N N . TRP A 1 225 ? -3.734 0.353 18.170 1.00 95.06 225 TRP A N 1
ATOM 1820 C CA . TRP A 1 225 ? -2.496 0.356 17.410 1.00 95.06 225 TRP A CA 1
ATOM 1821 C C . TRP A 1 225 ? -2.778 0.576 15.933 1.00 95.06 225 TRP A C 1
ATOM 1823 O O . TRP A 1 225 ? -3.743 0.048 15.385 1.00 95.06 225 TRP A O 1
ATOM 1833 N N . TYR A 1 226 ? -1.897 1.325 15.281 1.00 93.75 226 TYR A N 1
ATOM 1834 C CA . TYR A 1 226 ? -1.921 1.538 13.841 1.00 93.75 226 TYR A CA 1
ATOM 1835 C C . TYR A 1 226 ? -0.838 0.687 13.188 1.00 93.75 226 TYR A C 1
ATOM 1837 O O . TYR A 1 226 ? 0.289 0.663 13.677 1.00 93.75 226 TYR A O 1
ATOM 1845 N N . VAL A 1 227 ? -1.160 0.009 12.085 1.00 93.94 227 VAL A N 1
ATOM 1846 C CA . VAL A 1 227 ? -0.167 -0.698 11.264 1.00 93.94 227 VAL A CA 1
ATOM 1847 C C . VAL A 1 227 ? 0.284 0.213 10.128 1.00 93.94 227 VAL A C 1
ATOM 1849 O O . VAL A 1 227 ? -0.487 0.430 9.186 1.00 93.94 227 VAL A O 1
ATOM 1852 N N . PRO A 1 228 ? 1.522 0.735 10.166 1.00 91.31 228 PRO A N 1
ATOM 1853 C CA . PRO A 1 228 ? 2.032 1.573 9.094 1.00 91.31 228 PRO A CA 1
ATOM 1854 C C . PRO A 1 228 ? 2.188 0.785 7.793 1.00 91.31 228 PRO A C 1
ATOM 1856 O O . PRO A 1 228 ? 2.583 -0.380 7.794 1.00 91.31 228 PRO A O 1
ATOM 1859 N N . GLY A 1 229 ? 1.938 1.430 6.655 1.00 91.06 229 GLY A N 1
ATOM 1860 C CA . GLY A 1 229 ? 2.102 0.797 5.347 1.00 91.06 229 GLY A CA 1
ATOM 1861 C C . GLY A 1 229 ? 3.516 0.272 5.092 1.00 91.06 229 GLY A C 1
ATOM 1862 O O . GLY A 1 229 ? 3.668 -0.780 4.475 1.00 91.06 229 GLY A O 1
ATOM 1863 N N . PHE A 1 230 ? 4.551 0.938 5.620 1.00 89.69 230 PHE A N 1
ATOM 1864 C CA . PHE A 1 230 ? 5.945 0.520 5.425 1.00 89.69 230 PHE A CA 1
ATOM 1865 C C . PHE A 1 230 ? 6.269 -0.843 6.051 1.00 89.69 230 PHE A C 1
ATOM 1867 O O . PHE A 1 230 ? 7.250 -1.466 5.653 1.00 89.69 230 PHE A O 1
ATOM 1874 N N . THR A 1 231 ? 5.429 -1.370 6.952 1.00 91.19 231 THR A N 1
ATOM 1875 C CA . THR A 1 231 ? 5.551 -2.752 7.445 1.00 91.19 231 THR A CA 1
ATOM 1876 C C . THR A 1 231 ? 5.504 -3.773 6.301 1.00 91.19 231 THR A C 1
ATOM 1878 O O . THR A 1 231 ? 6.125 -4.829 6.410 1.00 91.19 231 THR A O 1
ATOM 1881 N N . ALA A 1 232 ? 4.861 -3.442 5.174 1.00 92.19 232 ALA A N 1
ATOM 1882 C CA . ALA A 1 232 ? 4.849 -4.269 3.967 1.00 92.19 232 ALA A CA 1
ATOM 1883 C C . ALA A 1 232 ? 6.245 -4.618 3.439 1.00 92.19 232 ALA A C 1
ATOM 1885 O O . ALA A 1 232 ? 6.438 -5.687 2.864 1.00 92.19 232 ALA A O 1
ATOM 1886 N N . LEU A 1 233 ? 7.211 -3.718 3.631 1.00 91.12 233 LEU A N 1
ATOM 1887 C CA . LEU A 1 233 ? 8.561 -3.834 3.084 1.00 91.12 233 LEU A CA 1
ATOM 1888 C C . LEU A 1 233 ? 9.435 -4.845 3.838 1.00 91.12 233 LEU A C 1
ATOM 1890 O O . LEU A 1 233 ? 10.511 -5.197 3.365 1.00 91.12 233 LEU A O 1
ATOM 1894 N N . ASN A 1 234 ? 8.968 -5.337 4.989 1.0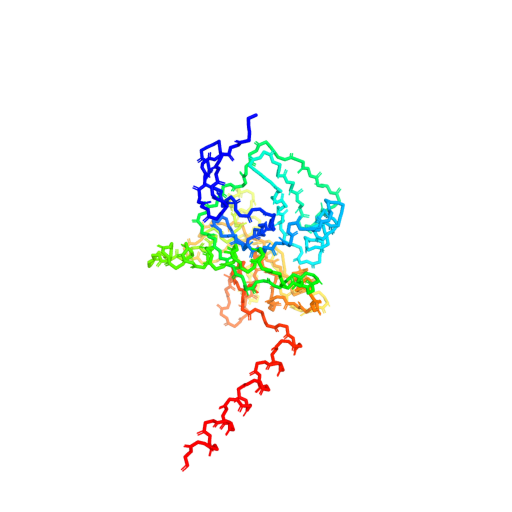0 91.56 234 ASN A N 1
ATOM 1895 C CA . ASN A 1 234 ? 9.634 -6.397 5.747 1.00 91.56 234 ASN A CA 1
ATOM 1896 C C . ASN A 1 234 ? 9.240 -7.802 5.264 1.00 91.56 234 ASN A C 1
ATOM 1898 O O . ASN A 1 234 ? 9.801 -8.798 5.726 1.00 91.56 234 ASN A O 1
ATOM 1902 N N . HIS A 1 235 ? 8.265 -7.909 4.357 1.00 93.44 235 HIS A N 1
ATOM 1903 C CA . HIS A 1 235 ? 7.838 -9.191 3.818 1.00 93.44 235 HIS A CA 1
ATOM 1904 C C . HIS A 1 235 ? 8.930 -9.806 2.932 1.00 93.44 235 HIS A C 1
ATOM 1906 O O . HIS A 1 235 ? 9.384 -9.202 1.962 1.00 93.44 235 HIS A O 1
ATOM 1912 N N . VAL A 1 236 ? 9.282 -11.065 3.200 1.00 91.75 236 VAL A N 1
ATOM 1913 C CA . VAL A 1 236 ? 10.170 -11.858 2.343 1.00 91.75 236 VAL A CA 1
ATOM 1914 C C . VAL A 1 236 ? 9.397 -13.058 1.819 1.00 91.75 236 VAL A C 1
ATOM 1916 O O . VAL A 1 236 ? 8.904 -13.873 2.601 1.00 91.75 236 VAL A O 1
ATOM 1919 N N . CYS A 1 237 ? 9.307 -13.193 0.493 1.00 92.62 237 CYS A N 1
ATOM 1920 C CA . CYS A 1 237 ? 8.633 -14.343 -0.097 1.00 92.62 237 CYS A CA 1
ATOM 1921 C C . CYS A 1 237 ? 9.359 -15.654 0.272 1.00 92.62 237 CYS A C 1
ATOM 1923 O O . CYS A 1 237 ? 10.595 -15.694 0.243 1.00 92.62 237 CYS A O 1
ATOM 1925 N N . PRO A 1 238 ? 8.629 -16.740 0.590 1.00 90.06 238 PRO A N 1
ATOM 1926 C CA . PRO A 1 238 ? 9.236 -18.007 1.009 1.00 90.06 238 PRO A CA 1
ATOM 1927 C C . PRO A 1 238 ? 10.215 -18.631 0.001 1.00 90.06 238 PRO A C 1
ATOM 1929 O O . PRO A 1 238 ? 11.146 -19.333 0.388 1.00 90.06 238 PRO A O 1
ATOM 1932 N N . ASP A 1 239 ? 10.027 -18.399 -1.298 1.00 85.25 239 ASP A N 1
ATOM 1933 C CA . ASP A 1 239 ? 10.947 -18.846 -2.350 1.00 85.25 239 ASP A CA 1
ATOM 1934 C C . ASP A 1 239 ? 12.260 -18.046 -2.353 1.00 85.25 239 ASP A C 1
ATOM 1936 O O . ASP A 1 239 ? 13.325 -18.589 -2.651 1.00 85.25 239 ASP A O 1
ATOM 1940 N N . LEU A 1 240 ? 12.210 -16.771 -1.963 1.00 83.94 240 LEU A N 1
ATOM 1941 C CA . LEU A 1 240 ? 13.377 -15.892 -1.880 1.00 83.94 240 LEU A CA 1
ATOM 1942 C C . LEU A 1 240 ? 14.169 -16.083 -0.582 1.00 83.94 240 LEU A C 1
ATOM 1944 O O . LEU A 1 240 ? 15.398 -15.986 -0.595 1.00 83.94 240 LEU A O 1
ATOM 1948 N N . SER A 1 241 ? 13.504 -16.404 0.532 1.00 77.88 241 SER A N 1
ATOM 1949 C CA . SER A 1 241 ? 14.191 -16.705 1.796 1.00 77.88 241 SER A CA 1
ATOM 1950 C C . SER A 1 241 ? 15.086 -17.941 1.667 1.00 77.88 241 SER A C 1
ATOM 1952 O O . SER A 1 241 ? 16.245 -17.911 2.084 1.00 77.88 241 SER A O 1
ATOM 1954 N N . LYS A 1 242 ? 14.597 -18.992 0.995 1.00 67.44 242 LYS A N 1
ATOM 1955 C CA . LYS A 1 242 ? 15.367 -20.210 0.695 1.00 67.44 242 LYS A CA 1
ATOM 1956 C C . LYS A 1 242 ? 16.607 -19.917 -0.153 1.00 67.44 242 LYS A C 1
ATOM 1958 O O . LYS A 1 242 ? 17.686 -20.408 0.170 1.00 67.44 242 LYS A O 1
ATOM 1963 N N . LYS A 1 243 ? 16.487 -19.068 -1.183 1.00 63.19 243 LYS A N 1
ATOM 1964 C CA . LYS A 1 243 ? 17.628 -18.659 -2.024 1.00 63.19 243 LYS A CA 1
ATOM 1965 C C . LYS A 1 243 ? 18.715 -17.939 -1.221 1.00 63.19 243 LYS A C 1
ATOM 1967 O O . LYS A 1 243 ? 19.884 -18.285 -1.362 1.00 63.19 243 LYS A O 1
ATOM 1972 N N . ARG A 1 244 ? 18.343 -17.014 -0.325 1.00 61.97 244 ARG A N 1
ATOM 1973 C CA . ARG A 1 244 ? 19.307 -16.305 0.543 1.00 61.97 244 ARG A CA 1
ATOM 1974 C C . ARG A 1 244 ? 20.044 -17.244 1.501 1.00 61.97 244 ARG A C 1
ATOM 1976 O O . ARG A 1 244 ? 21.229 -17.044 1.753 1.00 61.97 244 ARG A O 1
ATOM 1983 N N . ILE A 1 245 ? 19.366 -18.265 2.029 1.00 63.41 245 ILE A N 1
ATOM 1984 C CA . ILE A 1 245 ? 19.990 -19.278 2.896 1.00 63.41 245 ILE A CA 1
ATOM 1985 C C . ILE A 1 245 ? 21.003 -20.107 2.099 1.00 63.41 245 ILE A C 1
ATOM 1987 O O . ILE A 1 245 ? 22.142 -20.246 2.535 1.00 63.41 245 ILE A O 1
ATOM 1991 N N . ILE A 1 246 ? 20.623 -20.590 0.913 1.00 57.84 246 ILE A N 1
ATOM 1992 C CA . ILE A 1 246 ? 21.507 -21.383 0.044 1.00 57.84 246 ILE A CA 1
ATOM 1993 C C . ILE A 1 246 ? 22.740 -20.568 -0.371 1.00 57.84 246 ILE A C 1
ATOM 1995 O O . ILE A 1 246 ? 23.857 -21.044 -0.207 1.00 57.84 246 ILE A O 1
ATOM 1999 N N . GLN A 1 247 ? 22.565 -19.316 -0.806 1.00 58.62 247 GLN A N 1
ATOM 2000 C CA . GLN A 1 247 ? 23.679 -18.426 -1.164 1.00 58.62 247 GLN A CA 1
ATOM 2001 C C . GLN A 1 247 ? 24.630 -18.167 0.012 1.00 58.62 247 GLN A C 1
ATOM 2003 O O . GLN A 1 247 ? 25.843 -18.176 -0.164 1.00 58.62 247 GLN A O 1
ATOM 2008 N N . ARG A 1 248 ? 24.105 -17.982 1.232 1.00 61.50 248 ARG A N 1
ATOM 2009 C CA . ARG A 1 248 ? 24.939 -17.832 2.439 1.00 61.50 248 ARG A CA 1
ATOM 2010 C C . ARG A 1 248 ? 25.694 -19.110 2.798 1.00 61.50 248 ARG A C 1
ATOM 2012 O O . ARG A 1 248 ? 26.802 -19.011 3.312 1.00 61.50 248 ARG A O 1
ATOM 2019 N N . ILE A 1 249 ? 25.109 -20.284 2.564 1.00 62.78 249 ILE A N 1
ATOM 2020 C CA . ILE A 1 249 ? 25.782 -21.573 2.781 1.00 62.78 249 ILE A CA 1
ATOM 2021 C C . ILE A 1 249 ? 26.907 -21.763 1.761 1.00 62.78 249 ILE A C 1
ATOM 2023 O O . ILE A 1 249 ? 27.998 -22.152 2.161 1.00 62.78 249 ILE A O 1
ATOM 2027 N N . ILE A 1 250 ? 26.664 -21.450 0.484 1.00 63.50 250 ILE A N 1
ATOM 2028 C CA . ILE A 1 250 ? 27.670 -21.529 -0.588 1.00 63.50 250 ILE A CA 1
ATOM 2029 C C . ILE A 1 250 ? 28.832 -20.573 -0.298 1.00 63.50 250 ILE A C 1
ATOM 2031 O O . ILE A 1 250 ? 29.962 -21.026 -0.173 1.00 63.50 250 ILE A O 1
ATOM 2035 N N . LYS A 1 251 ? 28.547 -19.292 -0.026 1.00 59.50 251 LYS A N 1
ATOM 2036 C CA . LYS A 1 251 ? 29.579 -18.295 0.298 1.00 59.50 251 LYS A CA 1
ATOM 2037 C C . LYS A 1 251 ? 30.398 -18.662 1.545 1.00 59.50 251 LYS A C 1
ATOM 2039 O O . LYS A 1 251 ? 31.582 -18.376 1.616 1.00 59.50 251 LYS A O 1
ATOM 2044 N N . LYS A 1 252 ? 29.786 -19.310 2.546 1.00 59.16 252 LYS A N 1
ATOM 2045 C CA . LYS A 1 252 ? 30.503 -19.814 3.735 1.00 59.16 252 LYS A CA 1
ATOM 2046 C C . LYS A 1 252 ? 31.373 -21.044 3.463 1.00 59.16 252 LYS A C 1
ATOM 2048 O O . LYS A 1 252 ? 32.205 -21.355 4.307 1.00 59.16 252 LYS A O 1
ATOM 2053 N N . ARG A 1 253 ? 31.127 -21.778 2.376 1.00 58.44 253 ARG A N 1
ATOM 2054 C CA . ARG A 1 253 ? 31.958 -22.910 1.947 1.00 58.44 253 ARG A CA 1
ATOM 2055 C C . ARG A 1 253 ? 33.132 -22.423 1.107 1.00 58.44 253 ARG A C 1
ATOM 2057 O O . ARG A 1 253 ? 34.246 -22.783 1.428 1.00 58.44 253 ARG A O 1
ATOM 2064 N N . GLU A 1 254 ? 32.896 -21.500 0.177 1.00 61.47 254 GLU A N 1
ATOM 2065 C CA . GLU A 1 254 ? 33.958 -20.869 -0.626 1.00 61.47 254 GLU A CA 1
ATOM 2066 C C . GLU A 1 254 ? 35.018 -20.184 0.253 1.00 61.47 254 GLU A C 1
ATOM 2068 O O . GLU A 1 254 ? 36.201 -20.400 0.056 1.00 61.47 254 GLU A O 1
ATOM 2073 N N . VAL A 1 255 ? 34.609 -19.471 1.311 1.00 58.94 255 VAL A N 1
ATOM 2074 C CA . VAL A 1 255 ? 35.548 -18.854 2.275 1.00 58.94 255 VAL A CA 1
ATOM 2075 C C . VAL A 1 255 ? 36.311 -19.886 3.124 1.00 58.94 255 VAL A C 1
ATOM 2077 O O . VAL A 1 255 ? 37.333 -19.556 3.703 1.00 58.94 255 VAL A O 1
ATOM 2080 N N . LYS A 1 256 ? 35.821 -21.125 3.241 1.00 53.66 256 LYS A N 1
ATOM 2081 C CA . LYS A 1 256 ? 36.492 -22.196 3.999 1.00 53.66 256 LYS A CA 1
ATOM 2082 C C . LYS A 1 256 ? 37.422 -23.061 3.152 1.00 53.66 256 LYS A C 1
ATOM 2084 O O . LYS A 1 256 ? 38.201 -23.802 3.733 1.00 53.66 256 LYS A O 1
ATOM 2089 N N . ASP A 1 257 ? 37.298 -22.993 1.831 1.00 51.94 257 ASP A N 1
ATOM 2090 C CA . ASP A 1 257 ? 38.139 -23.732 0.888 1.00 51.94 257 ASP A CA 1
ATOM 2091 C C . ASP A 1 257 ? 39.324 -22.865 0.384 1.00 51.94 257 ASP A C 1
ATOM 2093 O O . ASP A 1 257 ? 40.110 -23.319 -0.444 1.00 51.94 257 ASP A O 1
ATOM 2097 N N . GLU A 1 258 ? 39.452 -21.627 0.887 1.00 48.44 258 GLU A N 1
ATOM 2098 C CA . GLU A 1 258 ? 40.552 -20.678 0.621 1.00 48.44 258 GLU A CA 1
ATOM 2099 C C . GLU A 1 258 ? 41.517 -20.489 1.820 1.00 48.44 258 GLU A C 1
ATOM 2101 O O . GLU A 1 258 ? 42.484 -19.736 1.694 1.00 48.44 258 GLU A O 1
ATOM 2106 N N . ASP A 1 259 ? 41.287 -21.192 2.940 1.00 44.00 259 ASP A N 1
ATOM 2107 C CA . ASP A 1 259 ? 42.164 -21.277 4.130 1.00 44.00 259 ASP A CA 1
ATOM 2108 C C . ASP A 1 259 ? 42.829 -22.667 4.230 1.00 44.00 259 ASP A C 1
ATOM 2110 O O . ASP A 1 259 ? 43.989 -22.747 4.702 1.00 44.00 259 ASP A O 1
#

Solvent-accessible surface area (backbone atoms only — not comparable to full-atom values): 14556 Å² total; per-residue (Å²): 132,84,75,90,68,70,73,42,41,78,41,77,45,97,88,32,78,39,71,56,46,50,23,29,38,43,33,53,44,47,98,42,34,33,39,44,45,82,42,60,72,87,57,54,68,69,57,55,51,52,49,46,35,48,33,7,51,43,25,44,33,38,23,30,40,37,64,51,96,78,43,33,36,40,19,37,12,86,46,32,87,66,52,45,80,38,96,58,73,80,78,73,72,44,72,46,64,89,38,69,68,57,51,58,92,76,79,85,45,76,66,47,46,54,35,48,58,37,45,51,53,51,46,58,73,64,63,57,96,71,78,86,76,63,66,93,57,57,83,32,44,80,49,49,75,68,49,52,69,73,23,55,66,55,46,97,87,68,45,48,19,55,54,44,64,34,96,87,74,60,37,36,25,41,48,25,44,44,86,48,81,95,41,62,61,23,34,32,58,32,45,26,56,89,71,39,63,37,19,35,33,53,72,65,46,66,29,49,88,52,29,61,71,33,21,32,62,40,79,88,77,69,40,81,43,66,36,51,26,67,55,40,48,74,46,71,52,74,74,55,53,53,50,55,52,52,52,52,53,50,56,59,45,57,64,60,75,76,114

Mean predicted aligned error: 7.08 Å

Secondary structure (DSSP, 8-state):
----PPSSSEEEETTEEEE-S-SEEEEEEETTEEEEEE--TTS-HHHHHHHHHHHHHHH---EEEEEETTEEEEE-TT-TTS-EEESSPPP-SEEEESSSPPSSPPPP-HHHHHHHHHHHHHHHHH--S------TTTT-EEPPHHHHHHT-SB-TTSPBTTEEE-TTT--EEEEEE--SGGGTTEEEEE--GGG---B-TTT--BSSSS-TTEEEEETTTTEEEEE-GGGGGG---HHHHHHHHHHHHHHHHHTTS--

Sequence (259 aa):
MYSNLVSGELVSVEGVEVFNGFPYLMTYIVRSFYHLTFLPATWCRHFLFKLAKLQAAQNKLDTFLVLNEMTFIYFPGRNSNNDRFLKKPPAWGKLVSDRLQPVYPIPEDLDLKARNDKWQKIEEDLIDDDFIFGDPTKGGRQATPKDLEQLKGFNEDGVPTGLYKCPACEFYKGTCLDPSPCFQGLKVKVRCRCENDNKCARCGQPLSQFRLNANYYDEKTRSIWYVPGFTALNHVCPDLSKKRIIQRIIKKREVKDED